Protein AF-A0A357C2K7-F1 (afdb_monomer)

pLDDT: mean 77.52, std 24.19, range [29.62, 98.56]

Secondary structure (DSSP, 8-state):
----PPPTT----------TT-------HHHHHHHHHHHHH-EEEEEE--TTSSHHHHHHHHHHHHHHTT--EEEEEE-SSS-SSSSTTEEEEEEE-SHHHHHS---SEEEE-S-S-GGG-HHHHHHHHHHHHHHHTTT-SEEEEEE-S--SHHHHHHHHHHHHHHH--SEEEE--STTTTHHHHTT--S-EE---S---TTTHHHHHHHHHHHHHHHT--

Radius of gyration: 21.67 Å; Cα contacts (8 Å, |Δi|>4): 342; chains: 1; bounding box: 47×53×80 Å

Solvent-accessible surface area (backbone atoms only — not comparable to full-atom values): 12973 Å² total; per-residue (Å²): 140,80,91,82,76,86,73,96,78,77,74,77,81,68,82,82,76,76,67,91,80,69,71,81,79,78,81,54,79,66,55,54,55,51,50,53,51,49,64,74,70,41,43,35,33,40,40,43,35,50,66,94,54,48,62,70,61,52,50,54,52,50,52,57,53,38,30,75,70,70,38,38,33,20,42,35,40,49,17,23,62,74,37,89,52,51,63,71,11,25,38,28,28,32,80,33,63,44,71,65,44,59,73,56,67,58,55,77,46,76,48,76,70,87,45,46,57,63,87,82,42,43,71,57,55,33,53,53,47,36,55,52,50,58,60,40,62,79,74,28,57,28,36,42,31,45,47,45,37,65,49,67,66,72,62,13,33,49,42,52,48,46,34,48,69,72,56,61,48,70,32,47,42,45,36,44,60,88,71,75,54,50,85,45,52,79,74,55,92,63,66,87,49,79,81,68,61,85,91,61,98,70,55,74,69,57,56,56,56,54,53,54,54,54,53,56,59,64,71,77,113

Foldseek 3Di:
DDDDDDDPPPPDPDPDDPDPPPDPDDDDPLLVVVLVVCVVPFWEEEEAAAPPLCLVVSVLVSLQVCLVVQFWEKEWELQLQDGPQDDRQKTFMDIDRHVVSSVVRHGPDIDHRPDNDCLVQLVVSLVVSLVRSVVVVVGGRHYYYHHHNQCDDPSNLSNLLSNCVSNVTQHYHYSYDDCSNVSNVVSRPHDDDDDDDDDDPPCVVVVVVVVVVVVVVVVVD

Mean predicted aligned error: 12.3 Å

Structure (mmCIF, N/CA/C/O backbone):
data_AF-A0A357C2K7-F1
#
_entry.id   AF-A0A357C2K7-F1
#
loop_
_atom_site.group_PDB
_atom_site.id
_atom_site.type_symbol
_atom_site.label_atom_id
_atom_site.label_alt_id
_atom_site.label_comp_id
_atom_site.label_asym_id
_atom_site.label_entity_id
_atom_site.label_seq_id
_atom_site.pdbx_PDB_ins_code
_atom_site.Cartn_x
_atom_site.Cartn_y
_atom_site.Cartn_z
_atom_site.occupancy
_atom_site.B_iso_or_equiv
_atom_site.auth_seq_id
_atom_site.auth_comp_id
_atom_site.auth_asym_id
_atom_site.auth_atom_id
_atom_site.pdbx_PDB_model_num
ATOM 1 N N . MET A 1 1 ? 28.243 40.441 49.507 1.00 43.19 1 MET A N 1
ATOM 2 C CA . MET A 1 1 ? 28.169 40.471 48.031 1.00 43.19 1 MET A CA 1
ATOM 3 C C . MET A 1 1 ? 28.092 39.035 47.542 1.00 43.19 1 MET A C 1
ATOM 5 O O . MET A 1 1 ? 29.095 38.339 47.584 1.00 43.19 1 MET A O 1
ATOM 9 N N . ALA A 1 2 ? 26.896 38.569 47.185 1.00 38.28 2 ALA A N 1
ATOM 10 C CA . ALA A 1 2 ? 26.671 37.236 46.635 1.00 38.28 2 ALA A CA 1
ATOM 11 C C . ALA A 1 2 ? 25.971 37.399 45.280 1.00 38.28 2 ALA A C 1
ATOM 13 O O . ALA A 1 2 ? 24.904 38.003 45.194 1.00 38.28 2 ALA A O 1
ATOM 14 N N . ASN A 1 3 ? 26.641 36.924 44.232 1.00 35.06 3 ASN A N 1
ATOM 15 C CA . ASN A 1 3 ? 26.200 36.935 42.842 1.00 35.06 3 ASN A CA 1
ATOM 16 C C . ASN A 1 3 ? 24.995 36.000 42.675 1.00 35.06 3 ASN A C 1
ATOM 18 O O . ASN A 1 3 ? 25.158 34.782 42.734 1.00 35.06 3 ASN A O 1
ATOM 22 N N . ASN A 1 4 ? 23.806 36.551 42.438 1.00 42.28 4 ASN A N 1
ATOM 23 C CA . ASN A 1 4 ? 22.617 35.770 42.111 1.00 42.28 4 ASN A CA 1
ATOM 24 C C . ASN A 1 4 ? 22.410 35.803 40.587 1.00 42.28 4 ASN A C 1
ATOM 26 O O . ASN A 1 4 ? 21.809 36.733 40.055 1.00 42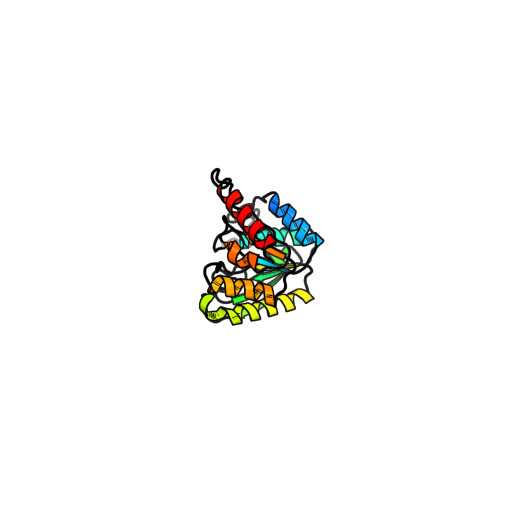.28 4 ASN A O 1
ATOM 30 N N . LYS A 1 5 ? 22.968 34.820 39.867 1.00 43.16 5 LYS A N 1
ATOM 31 C CA . LYS A 1 5 ? 22.595 34.562 38.465 1.00 43.16 5 LYS A CA 1
ATOM 32 C C . LYS A 1 5 ? 21.229 33.857 38.453 1.00 43.16 5 LYS A C 1
ATOM 34 O O . LYS A 1 5 ? 21.065 32.906 39.219 1.00 43.16 5 LYS A O 1
ATOM 39 N N . PRO A 1 6 ? 20.266 34.264 37.609 1.00 38.69 6 PRO A N 1
ATOM 40 C CA . PRO A 1 6 ? 18.985 33.570 37.512 1.00 38.69 6 PRO A CA 1
ATOM 41 C C . PRO A 1 6 ? 19.165 32.137 36.977 1.00 38.69 6 PRO A C 1
ATOM 43 O O . PRO A 1 6 ? 20.032 31.876 36.139 1.00 38.69 6 PRO A O 1
ATOM 46 N N . ARG A 1 7 ? 18.360 31.203 37.504 1.00 40.53 7 ARG A N 1
ATOM 47 C CA . ARG A 1 7 ? 18.313 29.787 37.101 1.00 40.53 7 ARG A CA 1
ATOM 48 C C . ARG A 1 7 ? 17.585 29.643 35.761 1.00 40.53 7 ARG A C 1
ATOM 50 O O . ARG A 1 7 ? 16.616 30.341 35.499 1.00 40.53 7 ARG A O 1
ATOM 57 N N . ALA A 1 8 ? 18.033 28.698 34.939 1.00 38.84 8 ALA A N 1
ATOM 58 C CA . ALA A 1 8 ? 17.530 28.425 33.590 1.00 38.84 8 ALA A CA 1
ATOM 59 C C . ALA A 1 8 ? 16.149 27.720 33.534 1.00 38.84 8 ALA A C 1
ATOM 61 O O . ALA A 1 8 ? 15.901 26.947 32.615 1.00 38.84 8 ALA A O 1
ATOM 62 N N . SER A 1 9 ? 15.262 27.942 34.508 1.00 38.78 9 SER A N 1
ATOM 63 C CA . SER A 1 9 ? 13.953 27.270 34.598 1.00 38.78 9 SER A CA 1
ATOM 64 C C . SER A 1 9 ? 12.750 28.145 34.234 1.00 38.78 9 SER A C 1
ATOM 66 O O . SER A 1 9 ? 11.640 27.630 34.185 1.00 38.78 9 SER A O 1
ATOM 68 N N . ASP A 1 10 ? 12.952 29.425 33.915 1.00 34.81 10 ASP A N 1
ATOM 69 C CA . ASP A 1 10 ? 11.850 30.370 33.679 1.00 34.81 10 ASP A CA 1
ATOM 70 C C . ASP A 1 10 ? 11.708 30.733 32.186 1.00 34.81 10 ASP A C 1
ATOM 72 O O . ASP A 1 10 ? 11.451 31.881 31.821 1.00 34.81 10 ASP A O 1
ATOM 76 N N . MET A 1 11 ? 11.880 29.753 31.289 1.00 30.16 11 MET A N 1
ATOM 77 C CA . MET A 1 11 ? 11.438 29.900 29.898 1.00 30.16 11 MET A CA 1
ATOM 78 C C . MET A 1 11 ? 9.936 29.643 29.829 1.00 30.16 11 MET A C 1
ATOM 80 O O . MET A 1 11 ? 9.472 28.509 29.744 1.00 30.16 11 MET A O 1
ATOM 84 N N . ILE A 1 12 ? 9.190 30.743 29.863 1.00 34.56 12 ILE A N 1
ATOM 85 C CA . ILE A 1 12 ? 7.797 30.834 29.435 1.00 34.56 12 ILE A CA 1
ATOM 86 C C . ILE A 1 12 ? 7.692 30.168 28.055 1.00 34.56 12 ILE A C 1
ATOM 88 O O . ILE A 1 12 ? 8.225 30.677 27.067 1.00 34.56 12 ILE A O 1
ATOM 92 N N . VAL A 1 13 ? 7.042 29.004 28.001 1.00 35.47 13 VAL A N 1
ATOM 93 C CA . VAL A 1 13 ? 6.690 28.321 26.754 1.00 35.47 13 VAL A CA 1
ATOM 94 C C . VAL A 1 13 ? 5.638 29.191 26.068 1.00 35.47 13 VAL A C 1
ATOM 96 O O . VAL A 1 13 ? 4.491 29.263 26.505 1.00 35.47 13 VAL A O 1
ATOM 99 N N . GLY A 1 14 ? 6.069 29.952 25.061 1.00 30.53 14 GLY A N 1
ATOM 100 C CA . GLY A 1 14 ? 5.176 30.707 24.185 1.00 30.53 14 GLY A CA 1
ATOM 101 C C . GLY A 1 14 ? 4.274 29.765 23.377 1.00 30.53 14 GLY A C 1
ATOM 102 O O . GLY A 1 14 ? 4.596 28.584 23.259 1.00 30.53 14 GLY A O 1
ATOM 103 N N . PRO A 1 15 ? 3.153 30.266 22.827 1.00 33.19 15 PRO A N 1
ATOM 104 C CA . PRO A 1 15 ? 2.183 29.434 22.124 1.00 33.19 15 PRO A CA 1
ATOM 105 C C . PRO A 1 15 ? 2.856 28.677 20.975 1.00 33.19 15 PRO A C 1
ATOM 107 O O . PRO A 1 15 ? 3.632 29.270 20.217 1.00 33.19 15 PRO A O 1
ATOM 110 N N . ASP A 1 16 ? 2.555 27.379 20.892 1.00 34.56 16 ASP A N 1
ATOM 111 C CA . ASP A 1 16 ? 3.008 26.462 19.849 1.00 34.56 16 ASP A CA 1
ATOM 112 C C . ASP A 1 16 ? 2.914 27.134 18.478 1.00 34.56 16 ASP A C 1
ATOM 114 O O . ASP A 1 16 ? 1.835 27.448 17.968 1.00 34.56 16 ASP A O 1
ATOM 118 N N . LYS A 1 17 ? 4.078 27.390 17.879 1.00 32.19 17 LYS A N 1
ATOM 119 C CA . LYS A 1 17 ? 4.152 27.810 16.486 1.00 32.19 17 LYS A CA 1
ATOM 120 C C . LYS A 1 17 ? 3.824 26.585 15.643 1.00 32.19 17 LYS A C 1
ATOM 122 O O . LYS A 1 17 ? 4.618 25.650 15.600 1.00 32.19 17 LYS A O 1
ATOM 127 N N . ALA A 1 18 ? 2.660 26.612 14.998 1.00 34.84 18 ALA A N 1
ATOM 128 C CA . ALA A 1 18 ? 2.287 25.653 13.969 1.00 34.84 18 ALA A CA 1
ATOM 129 C C . ALA A 1 18 ? 3.443 25.464 12.971 1.00 34.84 18 ALA A C 1
ATOM 131 O O . ALA A 1 18 ? 4.067 26.441 12.543 1.00 34.84 18 ALA A O 1
ATOM 132 N N . ASP A 1 19 ? 3.732 24.206 12.639 1.00 36.12 19 ASP A N 1
ATOM 133 C CA . ASP A 1 19 ? 4.777 23.823 11.693 1.00 36.12 19 ASP A CA 1
ATOM 134 C C . ASP A 1 19 ? 4.498 24.454 10.310 1.00 36.12 19 ASP A C 1
ATOM 136 O O . ASP A 1 19 ? 3.489 24.121 9.673 1.00 36.12 19 ASP A O 1
ATOM 140 N N . PRO A 1 20 ? 5.379 25.345 9.814 1.00 29.62 20 PRO A N 1
ATOM 141 C CA . PRO A 1 20 ? 5.207 26.041 8.540 1.00 29.62 20 PRO A CA 1
ATOM 142 C C . PRO A 1 20 ? 5.328 25.127 7.305 1.00 29.62 20 PRO A C 1
ATOM 144 O O . PRO A 1 20 ? 5.188 25.610 6.181 1.00 29.62 20 PRO A O 1
ATOM 147 N N . SER A 1 21 ? 5.575 23.822 7.478 1.00 31.50 21 SER A N 1
ATOM 148 C CA . SER A 1 21 ? 5.559 22.822 6.401 1.00 31.50 21 SER A CA 1
ATOM 149 C C . SER A 1 21 ? 4.200 22.135 6.192 1.00 31.50 21 SER A C 1
ATOM 151 O O . SER A 1 21 ? 4.026 21.408 5.209 1.00 31.50 21 SER A O 1
ATOM 153 N N . SER A 1 22 ? 3.208 22.407 7.049 1.00 34.78 22 SER A N 1
ATOM 154 C CA . SER A 1 22 ? 1.838 21.906 6.895 1.00 34.78 22 SER A CA 1
ATOM 155 C C . SER A 1 22 ? 1.105 22.631 5.758 1.00 34.78 22 SER A C 1
ATOM 157 O O . SER A 1 22 ? 0.296 23.532 5.961 1.00 34.78 22 SER A O 1
ATOM 159 N N . ARG A 1 23 ? 1.399 22.247 4.510 1.00 33.75 23 ARG A N 1
ATOM 160 C CA . ARG A 1 23 ? 0.551 22.624 3.372 1.00 33.75 23 ARG A CA 1
ATOM 161 C C . ARG A 1 23 ? -0.852 22.090 3.648 1.00 33.75 23 ARG A C 1
ATOM 163 O O . ARG A 1 23 ? -1.034 20.878 3.757 1.00 33.75 23 ARG A O 1
ATOM 170 N N . GLU A 1 24 ? -1.819 22.990 3.786 1.00 36.34 24 GLU A N 1
ATOM 171 C CA . GLU A 1 24 ? -3.228 22.631 3.882 1.00 36.34 24 GLU A CA 1
ATOM 172 C C . GLU A 1 24 ? -3.598 21.851 2.615 1.00 36.34 24 GLU A C 1
ATOM 174 O O . GLU A 1 24 ? -3.541 22.368 1.499 1.00 36.34 24 GLU A O 1
ATOM 179 N N . ILE A 1 25 ? -3.863 20.555 2.780 1.00 48.47 25 ILE A N 1
ATOM 180 C CA . ILE A 1 25 ? -4.295 19.695 1.684 1.00 48.47 25 ILE A CA 1
ATOM 181 C C . ILE A 1 25 ? -5.736 20.097 1.387 1.00 48.47 25 ILE A C 1
ATOM 183 O O . ILE A 1 25 ? -6.616 19.812 2.195 1.00 48.47 25 ILE A O 1
ATOM 187 N N . VAL A 1 26 ? -5.969 20.765 0.257 1.00 46.06 26 VAL A N 1
ATOM 188 C CA . VAL A 1 26 ? -7.321 21.105 -0.199 1.00 46.06 26 VAL A CA 1
ATOM 189 C C . VAL A 1 26 ? -7.945 19.836 -0.786 1.00 46.06 26 VAL A C 1
ATOM 191 O O . VAL A 1 26 ? -7.450 19.355 -1.806 1.00 46.06 26 VAL A O 1
ATOM 194 N N . PRO A 1 27 ? -8.975 19.249 -0.152 1.00 54.19 27 PRO A N 1
ATOM 195 C CA . PRO A 1 27 ? -9.605 18.047 -0.674 1.00 54.19 27 PRO A CA 1
ATOM 196 C C . PRO A 1 27 ? -10.394 18.373 -1.942 1.00 54.19 27 PRO A C 1
ATOM 198 O O . PRO A 1 27 ? -11.226 19.282 -1.955 1.00 54.19 27 PRO A O 1
ATOM 201 N N . GLU A 1 28 ? -10.152 17.610 -3.002 1.00 65.69 28 GLU A N 1
ATOM 202 C CA . GLU A 1 28 ? -10.969 17.660 -4.212 1.00 65.69 28 GLU A CA 1
ATOM 203 C C . GLU A 1 28 ? -12.264 16.847 -3.988 1.00 65.69 28 GLU A C 1
ATOM 205 O O . GLU A 1 28 ? -12.225 15.836 -3.278 1.00 65.69 28 GLU A O 1
ATOM 210 N N . PRO A 1 29 ? -13.423 17.254 -4.546 1.00 65.31 29 PRO A N 1
ATOM 211 C CA . PRO A 1 29 ? -14.710 16.566 -4.350 1.00 65.31 29 PRO A CA 1
ATOM 212 C C . PRO A 1 29 ? -14.671 15.045 -4.576 1.00 65.31 29 PRO A C 1
ATOM 214 O O . PRO A 1 29 ? -15.374 14.276 -3.922 1.00 65.31 29 PRO A O 1
ATOM 217 N N . GLU A 1 30 ? -13.820 14.597 -5.488 1.00 73.50 30 GLU A N 1
ATOM 218 C CA . GLU A 1 30 ? -13.630 13.206 -5.874 1.00 73.50 30 GLU A CA 1
ATOM 219 C C . GLU A 1 30 ? -12.956 12.374 -4.768 1.00 73.50 30 GLU A C 1
ATOM 221 O O . GLU A 1 30 ? -13.188 11.166 -4.672 1.00 73.50 30 GLU A O 1
ATOM 226 N N . TRP A 1 31 ? -12.165 13.003 -3.892 1.00 85.25 31 TRP A N 1
ATOM 227 C CA . TRP A 1 31 ? -11.526 12.325 -2.760 1.00 85.25 31 TRP A CA 1
ATOM 228 C C . TRP A 1 31 ? -12.550 11.947 -1.692 1.00 85.25 31 TRP A C 1
ATOM 230 O O . TRP A 1 31 ? -12.409 10.909 -1.048 1.00 85.25 31 TRP A O 1
ATOM 240 N N . GLU A 1 32 ? -13.608 12.747 -1.541 1.00 86.00 32 GLU A N 1
ATOM 241 C CA . GLU A 1 32 ? -14.708 12.426 -0.636 1.00 86.00 32 GLU A CA 1
ATOM 242 C C . GLU A 1 32 ? -15.498 11.218 -1.145 1.00 86.00 32 GLU A C 1
ATOM 244 O O . GLU A 1 32 ? -15.783 10.303 -0.379 1.00 86.00 32 GLU A O 1
ATOM 249 N N . PHE A 1 33 ? -15.789 11.147 -2.448 1.00 85.94 33 P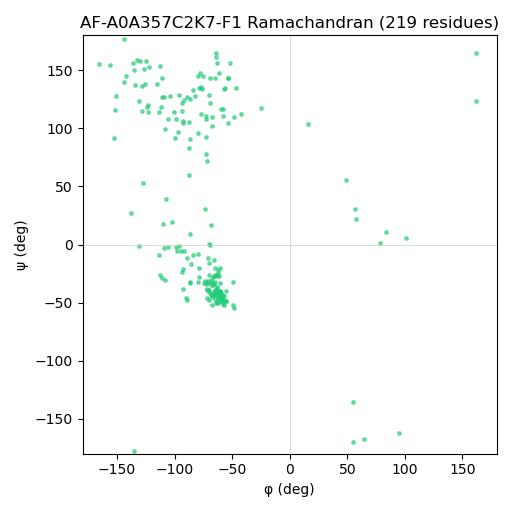HE A N 1
ATOM 250 C CA . PHE A 1 33 ? -16.439 9.966 -3.026 1.00 85.94 33 PHE A CA 1
ATOM 251 C C . PHE A 1 33 ? -15.602 8.695 -2.821 1.00 85.94 33 PHE A C 1
ATOM 253 O O . PHE A 1 33 ? -16.127 7.664 -2.396 1.00 85.94 33 PHE A O 1
ATOM 260 N N . LEU A 1 34 ? -14.292 8.779 -3.074 1.00 87.94 34 LEU A N 1
ATOM 261 C CA . LEU A 1 34 ? -13.365 7.677 -2.823 1.00 87.94 34 LEU A CA 1
ATOM 262 C C . LEU A 1 34 ? -13.376 7.256 -1.349 1.00 87.94 34 LEU A C 1
ATOM 264 O O . LEU A 1 34 ? -13.464 6.063 -1.060 1.00 87.94 34 LEU A O 1
ATOM 268 N N . LEU A 1 35 ? -13.319 8.217 -0.425 1.00 92.38 35 LEU A N 1
ATOM 269 C CA . LEU A 1 35 ? -13.411 7.953 1.007 1.00 92.38 35 LEU A CA 1
ATOM 270 C C . LEU A 1 35 ? -14.698 7.187 1.339 1.00 92.38 35 LEU A C 1
ATOM 272 O O . LEU A 1 35 ? -14.625 6.156 1.999 1.00 92.38 35 LEU A O 1
ATOM 276 N N . GLN A 1 36 ? -15.855 7.623 0.838 1.00 92.31 36 GLN A N 1
ATOM 277 C CA . GLN A 1 36 ? -17.128 6.942 1.091 1.00 92.31 36 GLN A CA 1
ATOM 278 C C . GLN A 1 36 ? -17.164 5.515 0.518 1.00 92.31 36 GLN A C 1
ATOM 280 O O . GLN A 1 36 ? -17.681 4.603 1.164 1.00 92.31 36 GLN A O 1
ATOM 285 N N . GLU A 1 37 ? -16.572 5.271 -0.655 1.00 90.19 37 GLU A N 1
ATOM 286 C CA . GLU A 1 37 ? -16.472 3.918 -1.221 1.00 90.19 37 GLU A CA 1
ATOM 287 C C . GLU A 1 37 ? -15.538 3.008 -0.413 1.00 90.19 37 GLU A C 1
ATOM 289 O O . GLU A 1 37 ? -15.886 1.848 -0.156 1.00 90.19 37 GLU A O 1
ATOM 294 N N . LEU A 1 38 ? -14.391 3.531 0.034 1.00 93.75 38 LEU A N 1
ATOM 295 C CA . LEU A 1 38 ? -13.492 2.829 0.952 1.00 93.75 38 LEU A CA 1
ATOM 296 C C . LEU A 1 38 ? -14.204 2.519 2.267 1.00 93.75 38 LEU A C 1
ATOM 298 O O . LEU A 1 38 ? -14.068 1.417 2.802 1.00 93.75 38 LEU A O 1
ATOM 302 N N . ILE A 1 39 ? -15.016 3.459 2.758 1.00 95.50 39 ILE A N 1
ATOM 303 C CA . ILE A 1 39 ? -15.786 3.262 3.977 1.00 95.50 39 ILE A CA 1
ATOM 304 C C . ILE A 1 39 ? -16.808 2.132 3.783 1.00 95.50 39 ILE A C 1
AT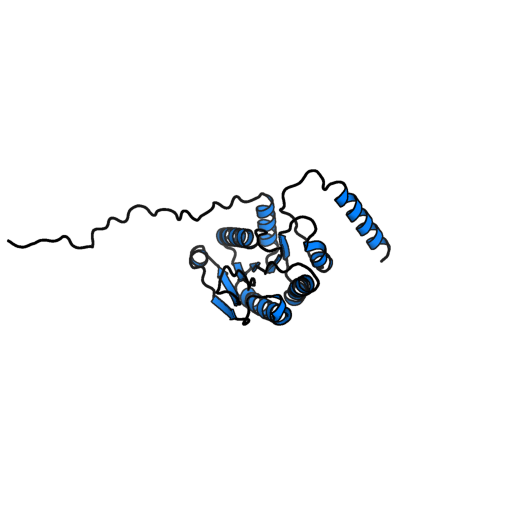OM 306 O O . ILE A 1 39 ? -16.907 1.197 4.572 1.00 95.50 39 ILE A O 1
ATOM 310 N N . ARG A 1 40 ? -17.558 2.176 2.689 1.00 93.62 40 ARG A N 1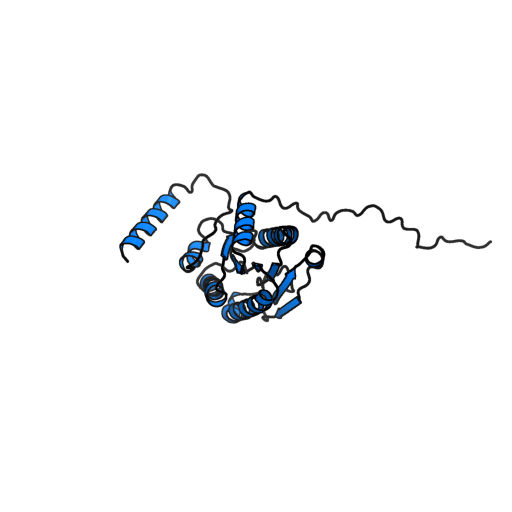
ATOM 311 C CA . ARG A 1 40 ? -18.649 1.237 2.439 1.00 93.62 40 ARG A CA 1
ATOM 312 C C . ARG A 1 40 ? -18.178 -0.196 2.193 1.00 93.62 40 ARG A C 1
ATOM 314 O O . ARG A 1 40 ? -18.816 -1.130 2.672 1.00 93.62 40 ARG A O 1
ATOM 321 N N . LYS A 1 41 ? -17.123 -0.385 1.396 1.00 91.88 41 LYS A N 1
ATOM 322 C CA . LYS A 1 41 ? -16.657 -1.723 0.984 1.00 91.88 41 LYS A CA 1
ATOM 323 C C . LYS A 1 41 ? -15.560 -2.291 1.874 1.00 91.88 41 LYS A C 1
ATOM 325 O O . LYS A 1 41 ? -15.428 -3.510 1.913 1.00 91.88 41 LYS A O 1
ATOM 330 N N . ARG A 1 42 ? -14.811 -1.433 2.579 1.00 95.44 42 ARG A N 1
ATOM 331 C CA . ARG A 1 42 ? -13.619 -1.810 3.355 1.00 95.44 42 ARG A CA 1
ATOM 332 C C . ARG A 1 42 ? -12.586 -2.556 2.497 1.00 95.44 42 ARG A C 1
ATOM 334 O O . ARG A 1 42 ? -12.695 -2.589 1.268 1.00 95.44 42 ARG A O 1
ATOM 341 N N . GLY A 1 43 ? -11.573 -3.119 3.149 1.00 96.19 43 GLY A N 1
ATOM 342 C CA . GLY A 1 43 ? -10.577 -3.976 2.523 1.00 96.19 43 GLY A CA 1
ATOM 343 C C . GLY A 1 43 ? -9.310 -3.247 2.088 1.00 96.19 43 GLY A C 1
ATOM 344 O O . GLY A 1 43 ? -8.972 -2.153 2.540 1.00 96.19 43 GLY A O 1
ATOM 345 N N . THR A 1 44 ? -8.570 -3.908 1.216 1.00 97.75 44 THR A N 1
ATOM 346 C CA . THR A 1 44 ? -7.280 -3.486 0.691 1.00 97.75 44 THR A CA 1
ATOM 347 C C . THR A 1 44 ? -7.478 -2.596 -0.526 1.00 97.75 44 THR A C 1
ATOM 349 O O . THR A 1 44 ? -8.102 -2.986 -1.513 1.00 97.75 44 THR A O 1
ATOM 352 N N . ALA A 1 45 ? -6.888 -1.409 -0.482 1.00 96.69 45 ALA A N 1
ATOM 353 C CA . ALA A 1 45 ? -6.819 -0.490 -1.598 1.00 96.69 45 ALA A CA 1
ATOM 354 C C . ALA A 1 45 ? -5.376 -0.372 -2.089 1.00 96.69 45 ALA A C 1
ATOM 356 O O . ALA A 1 45 ? -4.487 0.055 -1.353 1.00 96.69 45 ALA A O 1
ATOM 357 N N . LEU A 1 46 ? -5.142 -0.754 -3.342 1.00 96.31 46 LEU A N 1
ATOM 358 C CA . LEU A 1 46 ? -3.849 -0.623 -4.001 1.00 96.31 46 LEU A CA 1
ATOM 359 C C . LEU A 1 46 ? -3.795 0.695 -4.774 1.00 96.31 46 LEU A C 1
ATOM 361 O O . LEU A 1 46 ? -4.525 0.864 -5.750 1.00 96.31 46 LEU A O 1
ATOM 365 N N . ILE A 1 47 ? -2.914 1.610 -4.368 1.00 95.25 47 ILE A N 1
ATOM 366 C CA . ILE A 1 47 ? -2.756 2.915 -5.013 1.00 95.25 47 ILE A CA 1
ATOM 367 C C . ILE A 1 47 ? -1.652 2.819 -6.064 1.00 95.25 47 ILE A C 1
ATOM 369 O O . ILE A 1 47 ? -0.511 2.480 -5.749 1.00 95.25 47 ILE A O 1
ATOM 373 N N . ILE A 1 48 ? -1.974 3.117 -7.323 1.00 93.69 48 ILE A N 1
ATOM 374 C CA . ILE A 1 48 ? -1.047 3.066 -8.4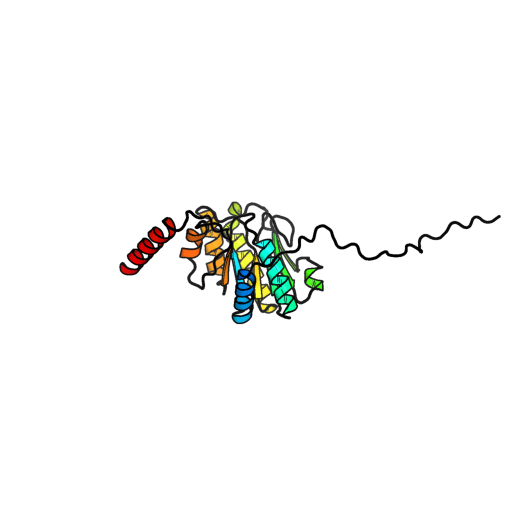61 1.00 93.69 48 ILE A CA 1
ATOM 375 C C . ILE A 1 48 ? -1.032 4.393 -9.221 1.00 93.69 48 ILE A C 1
ATOM 377 O O . ILE A 1 48 ? -2.022 5.113 -9.258 1.00 93.69 48 ILE A O 1
ATOM 381 N N . GLY A 1 49 ? 0.101 4.714 -9.838 1.00 92.19 49 GLY A N 1
ATOM 382 C CA . GLY A 1 49 ? 0.315 5.978 -10.541 1.00 92.19 49 GLY A CA 1
ATOM 383 C C . GLY A 1 49 ? 1.798 6.248 -10.751 1.00 92.19 49 GLY A C 1
ATOM 384 O O . GLY A 1 49 ? 2.631 5.598 -10.113 1.00 92.19 49 GLY A O 1
ATOM 385 N N . GLU A 1 50 ? 2.123 7.187 -11.635 1.00 92.62 50 GLU A N 1
ATOM 386 C CA . GLU A 1 50 ? 3.507 7.601 -11.894 1.00 92.62 50 GLU A CA 1
ATOM 387 C C . GLU A 1 50 ? 4.150 8.252 -10.652 1.00 92.62 50 GLU A C 1
ATOM 389 O O . GLU A 1 50 ? 3.475 8.595 -9.674 1.00 92.62 50 GLU A O 1
ATOM 394 N N . THR A 1 51 ? 5.474 8.397 -10.643 1.00 89.44 51 THR A N 1
ATOM 395 C CA . THR A 1 51 ? 6.193 9.224 -9.660 1.00 89.44 51 THR A CA 1
ATOM 396 C C . THR A 1 51 ? 5.614 10.644 -9.643 1.00 89.44 51 THR A C 1
ATOM 398 O O . THR A 1 51 ? 5.208 11.158 -10.679 1.00 89.44 51 THR A O 1
ATOM 401 N N . ASP A 1 52 ? 5.536 11.272 -8.466 1.00 85.44 52 ASP A N 1
ATOM 402 C CA . ASP A 1 52 ? 5.028 12.645 -8.293 1.00 85.44 52 ASP A CA 1
ATOM 403 C C . ASP 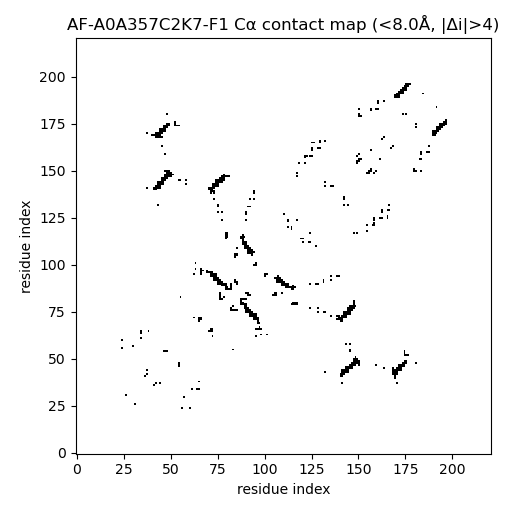A 1 52 ? 3.588 12.900 -8.795 1.00 85.44 52 ASP A C 1
ATOM 405 O O . ASP A 1 52 ? 3.185 14.043 -9.023 1.00 85.44 52 ASP A O 1
ATOM 409 N N . SER A 1 53 ? 2.764 11.851 -8.919 1.00 85.81 53 SER A N 1
ATOM 410 C CA . SER A 1 53 ? 1.347 11.990 -9.293 1.00 85.81 53 SER A CA 1
ATOM 411 C C . SER A 1 53 ? 0.420 12.399 -8.138 1.00 85.81 53 SER A C 1
ATOM 413 O O . SER A 1 53 ? -0.741 12.705 -8.376 1.00 85.81 53 SER A O 1
ATOM 415 N N . GLY A 1 54 ? 0.913 12.424 -6.892 1.00 87.94 54 GLY A N 1
ATOM 416 C CA . GLY A 1 54 ? 0.126 12.786 -5.701 1.00 87.94 54 GLY A CA 1
ATOM 417 C C . GLY A 1 54 ? -0.361 11.608 -4.844 1.00 87.94 54 GLY A C 1
ATOM 418 O O . GLY A 1 54 ? -1.067 11.833 -3.864 1.00 87.94 54 GLY A O 1
ATOM 419 N N . LYS A 1 55 ? 0.043 10.363 -5.152 1.00 91.12 55 LYS A N 1
ATOM 420 C CA . LYS A 1 55 ? -0.332 9.141 -4.397 1.00 91.12 55 LYS A CA 1
ATOM 421 C C . LYS A 1 55 ? -0.144 9.279 -2.887 1.00 91.12 55 LYS A C 1
ATOM 423 O O . LYS A 1 55 ? -1.100 9.109 -2.141 1.00 91.12 55 LYS A O 1
ATOM 428 N N . SER A 1 56 ? 1.055 9.641 -2.434 1.00 87.75 56 SER A N 1
ATOM 429 C CA . SER A 1 56 ? 1.349 9.722 -1.001 1.00 87.75 56 SER A CA 1
ATOM 430 C C . SER A 1 56 ? 0.570 10.850 -0.313 1.00 87.75 56 SER A C 1
ATOM 432 O O . SER A 1 56 ? 0.154 10.697 0.832 1.00 87.75 56 SER A O 1
ATOM 434 N N . THR A 1 57 ? 0.287 11.956 -1.015 1.00 89.75 57 THR A N 1
ATOM 435 C CA . THR A 1 57 ? -0.594 13.026 -0.514 1.00 89.75 57 THR A CA 1
ATOM 436 C C . THR A 1 57 ? -2.028 12.527 -0.337 1.00 89.75 57 THR A C 1
ATOM 438 O O . THR A 1 57 ? -2.619 12.740 0.722 1.00 89.75 57 THR A O 1
ATOM 441 N N . LEU A 1 58 ? -2.563 11.813 -1.333 1.00 91.38 58 LEU A N 1
ATOM 442 C CA . LEU A 1 58 ? -3.879 11.180 -1.251 1.00 91.38 58 LEU A CA 1
ATOM 443 C C . LEU A 1 58 ? -3.935 10.171 -0.096 1.00 91.38 58 LEU A C 1
ATOM 445 O O . LEU A 1 58 ? -4.859 10.209 0.710 1.00 91.38 58 LEU A O 1
ATOM 449 N N . VAL A 1 59 ? -2.925 9.308 0.035 1.00 93.56 59 VAL A N 1
ATOM 450 C CA . VAL A 1 59 ? -2.829 8.317 1.116 1.00 93.56 59 VAL A CA 1
ATOM 451 C C . VAL A 1 59 ? -2.838 8.994 2.487 1.00 93.56 59 VAL A C 1
ATOM 453 O O . VAL A 1 59 ? -3.627 8.608 3.346 1.00 93.56 59 VAL A O 1
ATOM 456 N N . GLN A 1 60 ? -2.030 10.038 2.697 1.00 91.75 60 GLN A N 1
ATOM 457 C CA . GLN A 1 60 ? -2.021 10.778 3.964 1.00 91.75 60 GLN A CA 1
ATOM 458 C C . GLN A 1 60 ? -3.381 11.411 4.277 1.00 91.75 60 GLN A C 1
ATOM 460 O O . GLN A 1 60 ? -3.824 11.371 5.426 1.00 91.75 60 GLN A O 1
ATOM 465 N N . HIS A 1 61 ? -4.054 11.976 3.270 1.00 92.38 61 HIS A N 1
ATOM 466 C CA . HIS A 1 61 ? -5.399 12.519 3.435 1.00 92.38 61 HIS A CA 1
ATOM 467 C C . HIS A 1 61 ? -6.402 11.432 3.845 1.00 92.38 61 HIS A C 1
ATOM 469 O O . HIS A 1 61 ? -7.113 11.599 4.836 1.00 92.38 61 HIS A O 1
ATOM 475 N N . LEU A 1 62 ? -6.420 10.303 3.130 1.00 94.62 62 LEU A N 1
ATOM 476 C CA . LEU A 1 62 ? -7.318 9.183 3.411 1.00 94.62 62 LEU A CA 1
ATOM 477 C C . LEU A 1 62 ? -7.101 8.619 4.817 1.00 94.62 62 LEU A C 1
ATOM 479 O O . LEU A 1 62 ? -8.077 8.404 5.528 1.00 94.62 62 LEU A O 1
ATOM 483 N N . ILE A 1 63 ? -5.850 8.442 5.255 1.00 94.69 63 ILE A N 1
ATOM 484 C CA . ILE A 1 63 ? -5.544 7.964 6.612 1.00 94.69 63 ILE A CA 1
ATOM 485 C C . ILE A 1 63 ? -6.156 8.894 7.663 1.00 94.69 63 ILE A C 1
ATOM 487 O O . ILE A 1 63 ? -6.879 8.426 8.540 1.00 94.69 63 ILE A O 1
ATOM 491 N N . LYS A 1 64 ? -5.909 10.209 7.566 1.00 93.69 64 LYS A N 1
ATOM 492 C CA . LYS A 1 64 ? -6.452 11.189 8.524 1.00 93.69 64 LYS A CA 1
ATOM 493 C C . LYS A 1 64 ? -7.977 11.124 8.594 1.00 93.69 64 LYS A C 1
ATOM 495 O O . LYS A 1 64 ? -8.543 11.126 9.685 1.00 93.69 64 LYS A O 1
ATOM 500 N N . ARG A 1 65 ? -8.638 11.047 7.436 1.00 94.88 65 ARG A N 1
ATOM 501 C CA . ARG A 1 65 ? -10.101 10.987 7.353 1.00 94.88 65 ARG A CA 1
ATOM 502 C C . ARG A 1 65 ? -10.658 9.683 7.920 1.00 94.88 65 ARG A C 1
ATOM 504 O O . ARG A 1 65 ? -11.578 9.730 8.726 1.00 94.88 65 ARG A O 1
ATOM 511 N N . LEU A 1 66 ? -10.071 8.538 7.584 1.00 95.62 66 LEU A N 1
ATOM 512 C CA . LEU A 1 66 ? -10.495 7.238 8.114 1.00 95.62 66 LEU A CA 1
ATOM 513 C C . LEU A 1 66 ? -10.344 7.156 9.639 1.00 95.62 66 LEU A C 1
ATOM 515 O O . LEU A 1 66 ? -11.257 6.687 10.314 1.00 95.62 66 LEU A O 1
ATOM 519 N N . ILE A 1 67 ? -9.251 7.694 10.186 1.00 94.31 67 ILE A N 1
ATOM 520 C CA . ILE A 1 67 ? -9.059 7.798 11.638 1.00 94.31 67 ILE A CA 1
ATOM 521 C C . ILE A 1 67 ? -10.139 8.684 12.274 1.00 94.31 67 ILE A C 1
ATOM 523 O O . ILE A 1 67 ? -10.688 8.320 13.311 1.00 94.31 67 ILE A O 1
ATOM 527 N N . SER A 1 68 ? -10.482 9.825 11.659 1.00 93.38 68 SER A N 1
ATOM 528 C CA . SER A 1 68 ? -11.537 10.708 12.185 1.00 93.38 68 SER A CA 1
ATOM 529 C C . SER A 1 68 ? -12.923 10.050 12.209 1.00 93.38 68 SER A C 1
ATOM 531 O O . SER A 1 68 ? -13.737 10.361 13.072 1.00 93.38 68 SER A O 1
ATOM 533 N N . GLU A 1 69 ? -13.150 9.078 11.324 1.00 94.38 69 GLU A N 1
ATOM 534 C CA . GLU A 1 69 ? -14.352 8.235 11.271 1.00 94.38 69 GLU A CA 1
ATOM 535 C C . GLU A 1 69 ? -14.255 7.000 12.194 1.00 94.38 69 GLU A C 1
ATOM 537 O O . GLU A 1 69 ? -15.102 6.110 12.143 1.00 94.38 69 GLU A O 1
ATOM 542 N N . SER A 1 70 ? -13.225 6.923 13.049 1.00 94.38 70 SER A N 1
ATOM 543 C CA . SER A 1 70 ? -12.945 5.789 13.947 1.00 94.38 70 SER A CA 1
ATOM 544 C C . SER A 1 70 ? -12.787 4.439 13.231 1.00 94.38 70 SER A C 1
ATOM 546 O O . SER A 1 70 ? -13.101 3.394 13.800 1.00 94.38 70 SER A O 1
ATOM 548 N N . ILE A 1 71 ? -12.293 4.450 11.990 1.00 95.38 71 ILE A N 1
ATOM 549 C CA . ILE A 1 71 ? -12.026 3.240 11.206 1.00 95.38 71 ILE A CA 1
ATOM 550 C C . ILE A 1 71 ? -10.558 2.864 11.347 1.00 95.38 71 ILE A C 1
ATOM 552 O O . ILE A 1 71 ? -9.661 3.673 11.098 1.00 95.38 71 ILE A O 1
ATOM 556 N N . SER A 1 72 ? -10.311 1.605 11.699 1.00 94.19 72 SER A N 1
ATOM 557 C CA . SER A 1 72 ? -8.949 1.083 11.797 1.00 94.19 72 SER A CA 1
ATOM 558 C C . SER A 1 72 ? -8.304 0.971 10.412 1.00 94.19 72 SER A C 1
ATOM 560 O O . SER A 1 72 ? -8.808 0.274 9.525 1.00 94.19 72 SER A O 1
ATOM 562 N N . VAL A 1 73 ? -7.173 1.656 10.217 1.00 97.19 73 VAL A N 1
ATOM 563 C CA . VAL A 1 73 ? -6.475 1.704 8.929 1.00 97.19 73 VAL A CA 1
ATOM 564 C C . VAL A 1 73 ? -5.019 1.286 9.074 1.00 97.19 73 VAL A C 1
ATOM 566 O O . VAL A 1 73 ? -4.329 1.695 9.999 1.00 97.19 73 VAL A O 1
ATOM 569 N N . SER A 1 74 ? -4.523 0.490 8.134 1.00 97.44 74 SER A N 1
ATOM 570 C CA . SER A 1 74 ? -3.097 0.208 7.989 1.00 97.44 74 SER A CA 1
ATOM 571 C C . SER A 1 74 ? -2.545 0.851 6.727 1.00 97.44 74 SER A C 1
ATOM 573 O O . SER A 1 74 ? -3.199 0.856 5.686 1.00 97.44 74 SER A O 1
ATOM 575 N N . LEU A 1 75 ? -1.308 1.333 6.801 1.00 97.25 75 LEU A N 1
ATOM 576 C CA . LEU A 1 75 ? -0.517 1.706 5.636 1.00 97.25 75 LEU A CA 1
ATOM 577 C C . LEU A 1 75 ? 0.529 0.628 5.372 1.00 97.25 75 LEU A C 1
ATOM 579 O O . LEU A 1 75 ? 1.310 0.304 6.264 1.00 97.25 75 LEU A O 1
ATOM 583 N N . VAL A 1 76 ? 0.582 0.132 4.140 1.00 98.12 76 VAL A N 1
ATOM 584 C CA . VAL A 1 76 ? 1.733 -0.586 3.591 1.00 98.12 76 VAL A CA 1
ATOM 585 C C . VAL A 1 76 ? 2.434 0.351 2.614 1.00 98.12 76 VAL A C 1
ATOM 587 O O . VAL A 1 76 ? 1.924 0.614 1.527 1.00 98.12 76 VAL A O 1
ATOM 590 N N . ASP A 1 77 ? 3.603 0.851 2.997 1.00 96.62 77 ASP A N 1
ATOM 591 C CA . ASP A 1 77 ? 4.456 1.655 2.126 1.00 96.62 77 ASP A CA 1
ATOM 592 C C . ASP A 1 77 ? 5.371 0.725 1.326 1.00 96.62 77 ASP A C 1
ATOM 594 O O . ASP A 1 77 ? 6.304 0.124 1.867 1.00 96.62 77 ASP A O 1
ATOM 598 N N . ALA A 1 78 ? 5.061 0.564 0.040 1.00 96.62 78 ALA A N 1
ATOM 599 C CA . ALA A 1 78 ? 5.814 -0.256 -0.897 1.00 96.62 78 ALA A CA 1
ATOM 600 C C . ALA A 1 78 ? 6.565 0.575 -1.951 1.00 96.62 78 ALA A C 1
ATOM 602 O O . ALA A 1 78 ? 6.954 0.012 -2.986 1.00 96.62 78 ALA A O 1
ATOM 603 N N . ASP A 1 79 ? 6.770 1.880 -1.724 1.00 94.69 79 ASP A N 1
ATOM 604 C CA . ASP A 1 79 ? 7.673 2.702 -2.530 1.00 94.69 79 ASP A CA 1
ATOM 605 C C . ASP A 1 79 ? 9.110 2.621 -1.998 1.00 94.69 79 ASP A C 1
ATOM 607 O O . ASP A 1 79 ? 9.557 3.403 -1.165 1.00 94.69 79 ASP A O 1
ATOM 611 N N . ILE A 1 80 ? 9.879 1.666 -2.520 1.00 94.25 80 ILE A N 1
ATOM 612 C CA . ILE A 1 80 ? 11.267 1.465 -2.083 1.00 94.25 80 ILE A CA 1
ATOM 613 C C . ILE A 1 80 ? 12.220 2.587 -2.543 1.00 94.25 80 ILE A C 1
ATOM 615 O O . ILE A 1 80 ? 13.370 2.618 -2.105 1.00 94.25 80 ILE A O 1
ATOM 619 N N . GLY A 1 81 ? 11.792 3.470 -3.452 1.00 90.62 81 GLY A N 1
ATOM 620 C CA . GLY A 1 81 ? 12.599 4.584 -3.946 1.00 90.62 81 GLY A CA 1
ATOM 621 C C . GLY A 1 81 ? 12.421 5.838 -3.096 1.00 90.62 81 GLY A C 1
ATOM 622 O O . GLY A 1 81 ? 13.409 6.447 -2.686 1.00 90.62 81 GLY A O 1
ATOM 623 N N . GLN A 1 82 ? 11.166 6.193 -2.816 1.00 86.44 82 GLN A N 1
ATOM 624 C CA . GLN A 1 82 ? 10.770 7.398 -2.082 1.00 86.44 82 GLN A CA 1
ATOM 625 C C . GLN A 1 82 ? 9.832 7.058 -0.915 1.00 86.44 82 GLN A C 1
ATOM 627 O O . GLN A 1 82 ? 8.744 7.615 -0.792 1.00 86.44 82 GLN A O 1
ATOM 632 N N . SER A 1 83 ? 10.255 6.125 -0.059 1.00 84.62 83 SER A N 1
ATOM 633 C CA . SER A 1 83 ? 9.464 5.700 1.101 1.00 84.62 83 SER A CA 1
ATOM 634 C C . SER A 1 83 ? 9.112 6.889 2.002 1.00 84.62 83 SER A C 1
ATOM 636 O O . SER A 1 83 ? 9.959 7.725 2.325 1.00 84.62 83 SER A O 1
ATOM 638 N N . SER A 1 84 ? 7.847 6.942 2.414 1.00 82.88 84 SER A N 1
ATOM 639 C CA . SER A 1 84 ? 7.305 7.930 3.350 1.00 82.88 84 SER A CA 1
ATOM 640 C C . SER A 1 84 ? 7.333 7.445 4.801 1.00 82.88 84 SER A C 1
ATOM 642 O O . SER A 1 84 ? 7.283 8.259 5.723 1.00 82.88 84 SER A O 1
ATOM 644 N N . LEU A 1 85 ? 7.413 6.126 5.012 1.00 86.75 85 LEU A N 1
ATOM 645 C CA . LEU A 1 85 ? 7.306 5.495 6.327 1.00 86.75 85 LEU A CA 1
ATOM 646 C C . LEU A 1 85 ? 8.644 4.944 6.847 1.00 86.75 85 LEU A C 1
ATOM 648 O O . LEU A 1 85 ? 8.851 4.907 8.061 1.00 86.75 85 LEU A O 1
ATOM 652 N N . GLY A 1 86 ? 9.549 4.502 5.969 1.00 89.25 86 GLY A N 1
ATOM 653 C CA . GLY A 1 86 ? 10.819 3.872 6.336 1.00 89.25 86 GLY A CA 1
ATOM 654 C C . GLY A 1 86 ? 12.025 4.378 5.541 1.00 89.25 86 GLY A C 1
ATOM 655 O O . GLY A 1 86 ? 11.912 5.284 4.718 1.00 89.25 86 GLY A O 1
ATOM 656 N N . PRO A 1 87 ? 13.222 3.815 5.788 1.00 91.94 87 PRO A N 1
ATOM 657 C CA . PRO A 1 87 ? 14.410 4.126 5.000 1.00 91.94 87 PRO A CA 1
ATOM 658 C C . PRO A 1 87 ? 14.257 3.708 3.526 1.00 91.94 87 PRO A C 1
ATOM 660 O O . PRO A 1 87 ? 13.528 2.755 3.230 1.00 91.94 87 PRO A O 1
ATOM 663 N N . PRO A 1 88 ? 15.002 4.327 2.592 1.00 93.19 88 PRO A N 1
ATOM 664 C CA . PRO A 1 88 ? 15.040 3.878 1.204 1.00 93.19 88 PRO A CA 1
ATOM 665 C C . PRO A 1 88 ? 15.407 2.393 1.076 1.00 93.19 88 PRO A C 1
ATOM 667 O O . PRO A 1 88 ? 16.245 1.864 1.807 1.00 93.19 88 PRO A O 1
ATOM 670 N N . GLY A 1 89 ? 14.788 1.720 0.110 1.00 95.25 89 GLY A N 1
ATOM 671 C CA . GLY A 1 89 ? 14.987 0.302 -0.172 1.00 95.25 89 GLY A CA 1
ATOM 672 C C . GLY A 1 89 ? 14.158 -0.636 0.700 1.00 95.25 89 GLY A C 1
ATOM 673 O O . GLY A 1 89 ? 14.413 -1.841 0.704 1.00 95.25 89 GLY A O 1
ATOM 674 N N . THR A 1 90 ? 13.192 -0.107 1.452 1.00 96.69 90 THR A N 1
ATOM 675 C CA . THR A 1 90 ? 12.350 -0.895 2.353 1.00 96.69 90 THR A CA 1
ATOM 676 C C . THR A 1 90 ? 10.897 -0.948 1.898 1.00 96.69 90 THR A C 1
ATOM 678 O O . THR A 1 90 ? 10.416 -0.061 1.199 1.00 96.69 90 THR A O 1
ATOM 681 N N . ILE A 1 91 ? 10.209 -2.022 2.283 1.00 97.94 91 ILE A N 1
ATOM 682 C CA . ILE A 1 91 ? 8.748 -2.065 2.350 1.00 97.94 91 ILE A CA 1
ATOM 683 C C . ILE A 1 91 ? 8.380 -2.105 3.827 1.00 97.94 91 ILE A C 1
ATOM 685 O O . ILE A 1 91 ? 8.870 -2.969 4.565 1.00 97.94 91 ILE A O 1
ATOM 689 N N . CYS A 1 92 ? 7.518 -1.187 4.242 1.00 96.56 92 CYS A N 1
ATOM 690 C CA . CYS A 1 92 ? 7.141 -0.993 5.635 1.00 96.56 92 CYS A CA 1
ATOM 691 C C . CYS A 1 92 ? 5.631 -1.085 5.815 1.00 96.56 92 CYS A C 1
ATOM 693 O O . CYS A 1 92 ? 4.869 -0.860 4.877 1.00 96.56 92 CYS A O 1
ATOM 695 N N . MET A 1 93 ? 5.196 -1.380 7.037 1.00 96.50 93 MET A N 1
ATOM 696 C CA . MET A 1 93 ? 3.793 -1.247 7.416 1.00 96.50 93 MET A CA 1
ATOM 697 C C . MET A 1 93 ? 3.617 -0.593 8.778 1.00 96.50 93 MET A C 1
ATOM 699 O O . MET A 1 93 ? 4.530 -0.606 9.613 1.00 96.50 93 MET A O 1
ATOM 703 N N . LYS A 1 94 ? 2.443 0.004 8.975 1.00 95.06 94 LYS A N 1
ATOM 704 C CA . LYS A 1 94 ? 2.012 0.604 10.235 1.00 95.06 94 LYS A CA 1
ATOM 705 C C . LYS A 1 94 ? 0.491 0.539 10.346 1.00 95.06 94 LYS A C 1
ATOM 707 O O . LYS A 1 94 ? -0.203 1.020 9.451 1.00 95.06 94 LYS A O 1
ATOM 712 N N . SER A 1 95 ? -0.000 0.013 11.462 1.00 94.44 95 SER A N 1
ATOM 713 C CA . SER A 1 95 ? -1.396 0.160 11.876 1.00 94.44 95 SER A CA 1
ATOM 714 C C . SER A 1 95 ? -1.607 1.545 12.503 1.00 94.44 95 SER A C 1
ATOM 716 O O . SER A 1 95 ? -0.797 2.001 13.308 1.00 94.44 95 SER A O 1
ATOM 718 N N . LEU A 1 96 ? -2.682 2.233 12.134 1.00 92.62 96 LEU A N 1
ATOM 719 C CA . LEU A 1 96 ? -3.023 3.577 12.594 1.00 92.62 96 LEU A CA 1
ATOM 720 C C . LEU A 1 96 ? -4.462 3.567 13.119 1.00 92.62 96 LEU A C 1
ATOM 722 O O . LEU A 1 96 ? -5.407 3.318 12.368 1.00 92.62 96 LEU A O 1
ATOM 726 N N . ARG A 1 97 ? -4.629 3.802 14.423 1.00 87.56 97 ARG A N 1
ATOM 727 C CA . ARG A 1 97 ? -5.936 3.740 15.097 1.00 87.56 97 ARG A CA 1
ATOM 728 C C . ARG A 1 97 ? -6.432 5.105 15.539 1.00 87.56 97 ARG A C 1
ATOM 730 O O . ARG A 1 97 ? -7.636 5.314 15.621 1.00 87.56 97 ARG A O 1
ATOM 737 N N . ASP A 1 98 ? -5.512 6.013 15.834 1.00 88.31 98 ASP A N 1
ATOM 738 C CA . ASP A 1 98 ? -5.826 7.361 16.282 1.00 88.31 98 ASP A CA 1
ATOM 739 C C . ASP A 1 98 ? -4.827 8.400 15.744 1.00 88.31 98 ASP A C 1
ATOM 741 O O . ASP A 1 98 ? -3.855 8.099 15.044 1.00 88.31 98 ASP A O 1
ATOM 745 N N . GLU A 1 99 ? -5.083 9.666 16.061 1.00 84.81 99 GLU A N 1
ATOM 746 C CA . GLU A 1 99 ? -4.241 10.786 15.641 1.00 84.81 99 GLU A CA 1
ATOM 747 C C . GLU A 1 99 ? -2.814 10.712 16.220 1.00 84.81 99 GLU A C 1
ATOM 749 O O . GLU A 1 99 ? -1.862 11.198 15.605 1.00 84.81 99 GLU A O 1
ATOM 754 N N . LYS A 1 100 ? -2.621 10.070 17.380 1.00 85.31 100 LYS A N 1
ATOM 755 C CA . LYS A 1 100 ? -1.287 9.908 17.975 1.00 85.31 100 LYS A CA 1
ATOM 756 C C . LYS A 1 100 ? -0.456 8.943 17.149 1.00 85.31 100 LYS A C 1
ATOM 758 O O . LYS A 1 100 ? 0.719 9.227 16.916 1.00 85.31 100 LYS A O 1
ATOM 763 N N . ASP A 1 101 ? -1.058 7.856 16.668 1.00 81.88 101 ASP A N 1
ATOM 764 C CA . ASP A 1 101 ? -0.392 6.941 15.742 1.00 81.88 101 ASP A CA 1
ATOM 765 C C . ASP A 1 101 ? 0.027 7.668 14.465 1.00 81.88 101 ASP A C 1
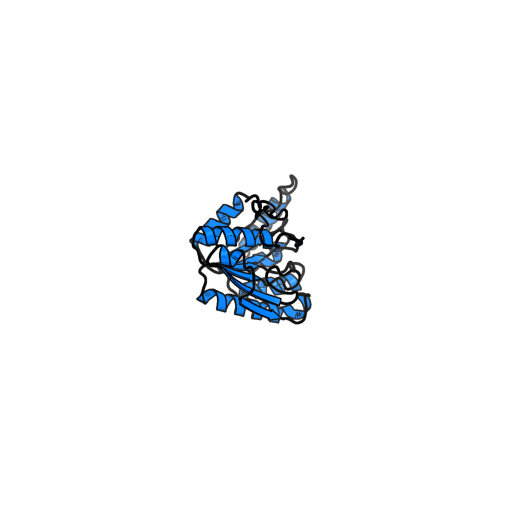ATOM 767 O O . ASP A 1 101 ? 1.145 7.466 13.986 1.00 81.88 101 ASP A O 1
ATOM 771 N N . PHE A 1 102 ? -0.840 8.537 13.935 1.00 80.94 102 PHE A N 1
ATOM 772 C CA . PHE A 1 102 ? -0.543 9.327 12.741 1.00 80.94 102 PHE A CA 1
ATOM 773 C C . PHE A 1 102 ? 0.647 10.272 12.949 1.00 80.94 102 PHE A C 1
ATOM 775 O O . PHE A 1 102 ? 1.558 10.309 12.123 1.00 80.94 102 PHE A O 1
ATOM 782 N N . ASN A 1 103 ? 0.680 10.993 14.071 1.00 76.94 103 ASN A N 1
ATOM 783 C CA . ASN A 1 103 ? 1.757 11.936 14.388 1.00 76.94 103 ASN A CA 1
ATOM 784 C C . ASN A 1 103 ? 3.079 11.226 14.732 1.00 76.94 103 ASN A C 1
ATOM 786 O O . ASN A 1 103 ? 4.162 11.714 14.408 1.00 76.94 103 ASN A O 1
ATOM 790 N N . ALA A 1 104 ? 3.014 10.042 15.346 1.00 74.44 104 ALA A N 1
ATOM 791 C CA . ALA A 1 104 ? 4.160 9.177 15.604 1.00 74.44 104 ALA A CA 1
ATOM 792 C C . ALA A 1 104 ? 4.424 8.241 14.411 1.00 74.44 104 ALA A C 1
ATOM 794 O O . ALA A 1 104 ? 4.390 7.011 14.546 1.00 74.44 104 ALA A O 1
ATOM 795 N N . PHE A 1 105 ? 4.681 8.815 13.233 1.00 67.56 105 PHE A N 1
ATOM 796 C CA . PHE A 1 105 ? 4.809 8.086 11.966 1.00 67.56 105 PHE A CA 1
ATOM 797 C C . PHE A 1 105 ? 6.108 7.256 11.879 1.00 67.56 105 PHE A C 1
ATOM 799 O O . PHE A 1 105 ? 7.067 7.590 11.190 1.00 67.56 105 PHE A O 1
ATOM 806 N N . ARG A 1 106 ? 6.154 6.164 12.647 1.00 81.25 106 ARG A N 1
ATOM 807 C CA . ARG A 1 106 ? 7.184 5.118 12.646 1.00 81.25 106 ARG A CA 1
ATOM 808 C C . ARG A 1 106 ? 6.569 3.800 12.194 1.00 81.25 106 ARG A C 1
ATOM 810 O O . ARG A 1 106 ? 5.476 3.457 12.649 1.00 81.25 106 ARG A O 1
ATOM 817 N N . PHE A 1 107 ? 7.285 3.063 11.349 1.00 89.56 107 PHE A N 1
ATOM 818 C CA . PHE A 1 107 ? 6.903 1.711 10.938 1.00 89.56 107 PHE A CA 1
ATOM 819 C C . PHE A 1 107 ? 6.851 0.736 12.124 1.00 89.56 107 PHE A C 1
ATOM 821 O O . PHE A 1 107 ? 7.641 0.835 13.063 1.00 89.56 107 PHE A O 1
ATOM 828 N N . GLU A 1 108 ? 5.950 -0.243 12.046 1.00 93.75 108 GLU A N 1
ATOM 829 C CA . GLU A 1 108 ? 5.851 -1.371 12.985 1.00 93.75 108 GLU A CA 1
ATOM 830 C C . GLU A 1 108 ? 6.656 -2.578 12.493 1.00 93.75 108 GLU A C 1
ATOM 832 O O . GLU A 1 108 ? 7.303 -3.277 13.276 1.00 93.75 108 GLU A O 1
ATOM 837 N N . LYS A 1 109 ? 6.641 -2.819 11.177 1.00 95.62 109 LYS A N 1
ATOM 838 C CA . LYS A 1 109 ? 7.451 -3.845 10.513 1.00 95.62 109 LYS A CA 1
ATOM 839 C C . LYS A 1 109 ? 8.081 -3.280 9.250 1.00 95.62 109 LYS A C 1
ATOM 841 O O . LYS A 1 109 ? 7.519 -2.408 8.593 1.00 95.62 109 LYS A O 1
ATOM 846 N N . MET A 1 110 ? 9.248 -3.818 8.916 1.00 96.31 110 MET A N 1
ATOM 847 C CA . MET A 1 110 ? 10.077 -3.403 7.791 1.00 96.31 110 MET A CA 1
ATOM 848 C C . MET A 1 110 ? 10.721 -4.633 7.154 1.00 96.31 110 MET A C 1
ATOM 850 O O . MET A 1 110 ? 11.125 -5.565 7.852 1.00 96.31 110 MET A O 1
ATOM 854 N N . SER A 1 111 ? 10.877 -4.605 5.835 1.00 97.81 111 SER A N 1
ATOM 855 C CA . SER A 1 111 ? 11.734 -5.523 5.089 1.00 97.81 111 SER A CA 1
ATOM 856 C C . SER A 1 111 ? 12.624 -4.727 4.139 1.00 97.81 111 SER A C 1
ATOM 858 O O . SER A 1 111 ? 12.118 -3.954 3.329 1.00 97.81 111 SER A O 1
ATOM 860 N N . PHE A 1 112 ? 13.943 -4.894 4.251 1.00 97.00 112 PHE A N 1
ATOM 861 C CA . PHE A 1 112 ? 14.917 -4.256 3.366 1.00 97.00 112 PHE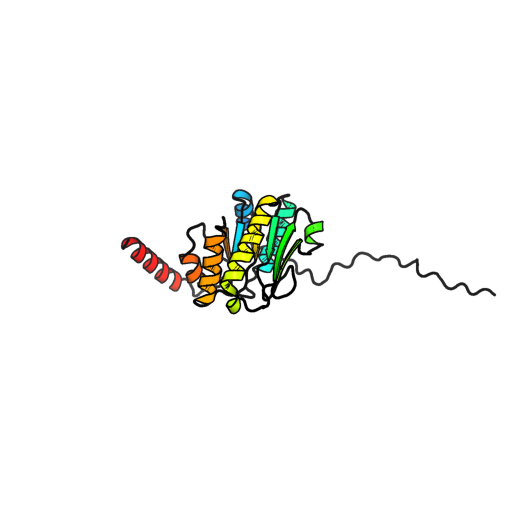 A CA 1
ATOM 862 C C . PHE A 1 112 ? 15.198 -5.146 2.154 1.00 97.00 112 PHE A C 1
ATOM 864 O O . PHE A 1 112 ? 15.554 -6.312 2.311 1.00 97.00 112 PHE A O 1
ATOM 871 N N . LEU A 1 113 ? 15.060 -4.586 0.952 1.00 96.38 113 LEU A N 1
ATOM 872 C CA . LEU A 1 113 ? 15.194 -5.314 -0.313 1.00 96.38 113 LEU A CA 1
ATOM 873 C C . LEU A 1 113 ? 16.593 -5.205 -0.935 1.00 96.38 113 LEU A C 1
ATOM 875 O O . LEU A 1 113 ? 16.837 -5.760 -2.003 1.00 96.38 113 LEU A O 1
ATOM 879 N N . GLY A 1 114 ? 17.516 -4.471 -0.302 1.00 94.69 114 GLY A N 1
ATOM 880 C CA . GLY A 1 114 ? 18.898 -4.335 -0.778 1.00 94.69 114 GLY A CA 1
ATOM 881 C C . GLY A 1 114 ? 19.093 -3.349 -1.934 1.00 94.69 114 GLY A C 1
ATOM 882 O O . GLY A 1 114 ? 20.213 -3.181 -2.409 1.00 94.69 114 GLY A O 1
ATOM 883 N N . THR A 1 115 ? 18.034 -2.686 -2.399 1.00 96.56 115 THR A N 1
ATOM 884 C CA . THR A 1 115 ? 18.092 -1.699 -3.483 1.00 96.56 115 THR A CA 1
ATOM 885 C C . THR A 1 115 ? 16.926 -0.724 -3.393 1.00 96.56 115 THR A C 1
ATOM 887 O O . THR A 1 115 ? 15.871 -1.072 -2.873 1.00 96.56 115 THR A O 1
ATOM 890 N N . THR A 1 116 ? 17.099 0.477 -3.937 1.00 95.88 116 THR A N 1
ATOM 891 C CA . THR A 1 116 ? 16.024 1.452 -4.173 1.00 95.88 116 THR A CA 1
ATOM 892 C C . THR A 1 116 ? 15.457 1.362 -5.591 1.00 95.88 116 THR A C 1
ATOM 894 O O . THR A 1 116 ? 14.485 2.043 -5.905 1.00 95.88 116 THR A O 1
ATOM 897 N N . ASN A 1 117 ? 16.046 0.536 -6.468 1.00 95.62 117 ASN A N 1
ATOM 898 C CA . ASN A 1 117 ? 15.583 0.370 -7.841 1.00 95.62 117 ASN A CA 1
ATOM 899 C C . ASN A 1 117 ? 14.584 -0.800 -7.942 1.00 95.62 117 ASN A C 1
ATOM 901 O O . ASN A 1 117 ? 15.007 -1.963 -7.941 1.00 95.62 117 ASN A O 1
ATOM 905 N N . PRO A 1 118 ? 13.274 -0.532 -8.103 1.00 94.62 118 PRO A N 1
ATOM 906 C CA . PRO A 1 118 ? 12.254 -1.579 -8.143 1.00 94.62 118 PRO A CA 1
ATOM 907 C C . PRO A 1 118 ? 12.428 -2.564 -9.302 1.00 94.62 118 PRO A C 1
ATOM 909 O O . PRO A 1 118 ? 12.038 -3.724 -9.177 1.00 94.62 118 PRO A O 1
ATOM 912 N N . ALA A 1 119 ? 13.051 -2.143 -10.408 1.00 95.19 119 ALA A N 1
ATOM 913 C CA . ALA A 1 119 ? 13.273 -2.993 -11.576 1.00 95.19 119 ALA A CA 1
ATOM 914 C C . ALA A 1 119 ? 14.159 -4.217 -11.281 1.00 95.19 119 ALA A C 1
ATOM 916 O O . ALA A 1 119 ? 14.056 -5.220 -11.983 1.00 95.19 119 ALA A O 1
ATOM 917 N N . LEU A 1 120 ? 15.011 -4.151 -10.251 1.00 96.75 120 LEU A N 1
ATOM 918 C CA . LEU A 1 120 ? 15.966 -5.213 -9.918 1.00 96.75 120 LEU A CA 1
ATOM 919 C C . LEU A 1 120 ? 15.373 -6.318 -9.030 1.00 96.75 120 LEU A C 1
ATOM 921 O O . LEU A 1 120 ? 15.960 -7.390 -8.921 1.00 96.75 120 LEU A O 1
ATOM 925 N N . VAL A 1 121 ? 14.231 -6.066 -8.381 1.00 97.25 121 VAL A N 1
ATOM 926 C CA . VAL A 1 121 ? 13.706 -6.914 -7.291 1.00 97.25 121 VAL A CA 1
ATOM 927 C C . VAL A 1 121 ? 12.192 -7.147 -7.381 1.00 97.25 121 VAL A C 1
ATOM 929 O O . VAL A 1 121 ? 11.535 -7.396 -6.372 1.00 97.25 121 VAL A O 1
ATOM 932 N N . ILE A 1 122 ? 11.614 -7.097 -8.588 1.00 97.75 122 ILE A N 1
ATOM 933 C CA . ILE A 1 122 ? 10.156 -7.184 -8.812 1.00 97.75 122 ILE A CA 1
ATOM 934 C C . ILE A 1 122 ? 9.485 -8.366 -8.079 1.00 97.75 122 ILE A C 1
ATOM 936 O O . ILE A 1 122 ? 8.522 -8.109 -7.351 1.00 97.75 122 ILE A O 1
ATOM 940 N N . PRO A 1 123 ? 9.950 -9.631 -8.192 1.00 97.94 123 PRO A N 1
ATOM 941 C CA . PRO A 1 123 ? 9.295 -10.749 -7.504 1.00 97.94 123 PRO A CA 1
ATOM 942 C C . PRO A 1 123 ? 9.294 -10.584 -5.980 1.00 97.94 123 PRO A C 1
ATOM 944 O O . PRO A 1 123 ? 8.263 -10.770 -5.337 1.00 97.94 123 PRO A O 1
ATOM 947 N N . MET A 1 124 ? 10.421 -10.139 -5.415 1.00 98.06 124 MET A N 1
ATOM 948 C CA . MET A 1 124 ? 10.564 -9.897 -3.980 1.00 98.06 124 MET A CA 1
ATOM 949 C C . MET A 1 124 ? 9.651 -8.756 -3.513 1.00 98.06 124 MET A C 1
ATOM 951 O O . MET A 1 124 ? 9.015 -8.863 -2.471 1.00 98.06 124 MET A O 1
ATOM 955 N N . MET A 1 125 ? 9.508 -7.684 -4.300 1.00 98.12 125 MET A N 1
ATOM 956 C CA . MET A 1 125 ? 8.566 -6.603 -3.991 1.00 98.12 125 MET A CA 1
ATOM 957 C C . MET A 1 125 ? 7.107 -7.056 -3.991 1.00 98.12 125 MET A C 1
ATOM 959 O O . MET A 1 125 ? 6.300 -6.518 -3.230 1.00 98.12 125 MET A O 1
ATOM 963 N N . ILE A 1 126 ? 6.734 -7.964 -4.892 1.00 98.56 126 ILE A N 1
ATOM 964 C CA . ILE A 1 126 ? 5.378 -8.515 -4.969 1.00 98.56 126 ILE A CA 1
ATOM 965 C C . ILE A 1 126 ? 5.116 -9.370 -3.723 1.00 98.56 126 ILE A C 1
ATOM 967 O O . ILE A 1 126 ? 4.155 -9.113 -2.999 1.00 98.56 126 ILE A O 1
ATOM 971 N N . GLU A 1 127 ? 6.016 -10.309 -3.425 1.00 98.50 127 GLU A N 1
ATOM 972 C CA . GLU A 1 127 ? 5.909 -11.222 -2.283 1.00 98.50 127 GLU A CA 1
ATOM 973 C C . GLU A 1 127 ? 5.925 -10.486 -0.935 1.00 98.50 127 GLU A C 1
ATOM 975 O O . GLU A 1 127 ? 5.041 -10.686 -0.102 1.00 98.50 127 GLU A O 1
ATOM 980 N N . THR A 1 128 ? 6.897 -9.599 -0.714 1.00 98.44 128 THR A N 1
ATOM 981 C CA . THR A 1 128 ? 7.020 -8.846 0.542 1.00 98.44 128 THR A CA 1
ATOM 982 C C . THR A 1 128 ? 5.813 -7.941 0.768 1.00 98.44 128 THR A C 1
ATOM 984 O O . THR A 1 128 ? 5.317 -7.848 1.886 1.00 98.44 128 THR A O 1
ATOM 987 N N . CYS A 1 129 ? 5.292 -7.310 -0.286 1.00 98.38 129 CYS A N 1
ATOM 988 C CA . CYS A 1 129 ? 4.095 -6.479 -0.180 1.00 98.38 129 CYS A CA 1
ATOM 989 C C . CYS A 1 129 ? 2.864 -7.308 0.204 1.00 98.38 129 CYS A C 1
ATOM 991 O O . CYS A 1 129 ? 2.145 -6.910 1.116 1.00 98.38 129 CYS A O 1
ATOM 993 N N . LYS A 1 130 ? 2.674 -8.491 -0.400 1.00 98.50 130 LYS A N 1
ATOM 994 C CA . LYS A 1 130 ? 1.615 -9.428 0.003 1.00 98.50 130 LYS A CA 1
ATOM 995 C C . LYS A 1 130 ? 1.731 -9.815 1.476 1.00 98.50 130 LYS A C 1
ATOM 997 O O . LYS A 1 130 ? 0.746 -9.715 2.196 1.00 98.50 130 LYS A O 1
ATOM 1002 N N . LYS A 1 131 ? 2.932 -10.177 1.939 1.00 98.44 131 LYS A N 1
ATOM 1003 C CA . LYS A 1 131 ? 3.172 -10.521 3.351 1.00 98.44 131 LYS A CA 1
ATOM 1004 C C . LYS A 1 131 ? 2.801 -9.377 4.297 1.00 98.44 131 LYS A C 1
ATOM 1006 O O . LYS A 1 131 ? 2.175 -9.627 5.318 1.00 98.44 131 LYS A O 1
ATOM 1011 N N . MET A 1 132 ? 3.165 -8.135 3.968 1.00 98.25 132 MET A N 1
ATOM 1012 C CA . MET A 1 132 ? 2.799 -6.979 4.797 1.00 98.25 132 MET A CA 1
ATOM 1013 C C . MET A 1 132 ? 1.286 -6.746 4.814 1.00 98.25 132 MET A C 1
ATOM 1015 O O . MET A 1 132 ? 0.733 -6.515 5.885 1.00 98.25 132 MET A O 1
ATOM 1019 N N . VAL A 1 133 ? 0.614 -6.869 3.663 1.00 98.50 133 VAL A N 1
ATOM 1020 C CA . VAL A 1 133 ? -0.853 -6.783 3.585 1.00 98.50 133 VAL A CA 1
ATOM 1021 C C . VAL A 1 133 ? -1.515 -7.867 4.435 1.00 98.50 133 VAL A C 1
ATOM 1023 O O . VAL A 1 133 ? -2.438 -7.560 5.179 1.00 98.50 133 VAL A O 1
ATOM 1026 N N . ASP A 1 134 ? -1.038 -9.111 4.375 1.00 98.12 134 ASP A N 1
ATOM 1027 C CA . ASP A 1 134 ? -1.610 -10.215 5.155 1.00 98.12 134 ASP A CA 1
ATOM 1028 C C . ASP A 1 134 ? -1.524 -9.972 6.659 1.00 98.12 134 ASP A C 1
ATOM 1030 O O . ASP A 1 134 ? -2.492 -10.218 7.369 1.00 98.12 134 ASP A O 1
ATOM 1034 N N . ILE A 1 135 ? -0.406 -9.417 7.133 1.00 97.31 135 ILE A N 1
ATOM 1035 C CA . ILE A 1 135 ? -0.263 -9.031 8.540 1.00 97.31 135 ILE A CA 1
ATOM 1036 C C . ILE A 1 135 ? -1.266 -7.922 8.894 1.00 97.31 135 ILE A C 1
ATOM 1038 O O . ILE A 1 135 ? -1.898 -7.973 9.944 1.00 97.31 135 ILE A O 1
ATOM 1042 N N . CYS A 1 136 ? -1.442 -6.925 8.023 1.00 97.50 136 CYS A N 1
ATOM 1043 C CA . CYS A 1 136 ? -2.390 -5.831 8.248 1.00 97.50 136 CYS A CA 1
ATOM 1044 C C . CYS A 1 136 ? -3.862 -6.286 8.244 1.00 97.50 136 CYS A C 1
ATOM 1046 O O . CYS A 1 136 ? -4.685 -5.664 8.916 1.00 97.50 136 CYS A O 1
ATOM 1048 N N . LYS A 1 137 ? -4.210 -7.367 7.526 1.00 96.25 137 LYS A N 1
ATOM 1049 C CA . LYS A 1 137 ? -5.582 -7.917 7.492 1.00 96.25 137 LYS A CA 1
ATOM 1050 C C . LYS A 1 137 ? -6.063 -8.399 8.862 1.00 96.25 137 LYS A C 1
ATOM 1052 O O . LYS A 1 137 ? -7.265 -8.472 9.088 1.00 96.25 137 LYS A O 1
ATOM 1057 N N . GLU A 1 138 ? -5.148 -8.703 9.780 1.00 91.75 138 GLU A N 1
ATOM 1058 C CA . GLU A 1 138 ? -5.486 -9.139 11.138 1.00 91.75 138 GLU A CA 1
ATOM 1059 C C . GLU A 1 138 ? -5.888 -7.976 12.061 1.00 91.75 138 GLU A C 1
ATOM 1061 O O . GLU A 1 138 ? -6.513 -8.200 13.097 1.00 91.75 138 GLU A O 1
ATOM 1066 N N . THR A 1 139 ? -5.520 -6.736 11.720 1.00 88.94 139 THR A N 1
ATOM 1067 C CA . THR A 1 139 ? -5.579 -5.594 12.649 1.00 88.94 139 THR A CA 1
ATOM 1068 C C . THR A 1 139 ? -6.264 -4.352 12.090 1.00 88.94 139 THR A C 1
ATOM 1070 O O . THR A 1 139 ? -6.339 -3.344 12.798 1.00 88.94 139 THR A O 1
ATOM 1073 N N . SER A 1 140 ? -6.718 -4.362 10.836 1.00 96.06 140 SER A N 1
ATOM 1074 C CA . SER A 1 140 ? -7.295 -3.183 10.184 1.00 96.06 140 SER A CA 1
ATOM 1075 C C . SER A 1 140 ? -8.449 -3.530 9.255 1.00 96.06 140 SER A C 1
ATOM 1077 O O . SER A 1 140 ? -8.394 -4.496 8.499 1.00 96.06 140 SER A O 1
ATOM 1079 N N . GLU A 1 141 ? -9.481 -2.693 9.283 1.00 97.00 141 GLU A N 1
ATOM 1080 C CA . GLU A 1 141 ? -10.621 -2.775 8.368 1.00 97.00 141 GLU A CA 1
ATOM 1081 C C . GLU A 1 141 ? -10.263 -2.298 6.959 1.00 97.00 141 GLU A C 1
ATOM 1083 O O . GLU A 1 141 ? -10.835 -2.771 5.977 1.00 97.00 141 GLU A O 1
ATOM 1088 N N . ILE A 1 142 ? -9.337 -1.340 6.854 1.00 98.19 142 ILE A N 1
ATOM 1089 C CA . ILE A 1 142 ? -8.861 -0.799 5.579 1.00 98.19 142 ILE A CA 1
ATOM 1090 C C . ILE A 1 142 ? -7.339 -0.849 5.532 1.00 98.19 142 ILE A C 1
ATOM 1092 O O . ILE A 1 142 ? -6.660 -0.488 6.491 1.00 98.19 142 ILE A O 1
ATOM 1096 N N . ILE A 1 143 ? -6.791 -1.266 4.394 1.00 98.56 143 ILE A N 1
ATOM 1097 C CA . ILE A 1 143 ? -5.345 -1.308 4.164 1.00 98.56 143 ILE A CA 1
ATOM 1098 C C . ILE A 1 143 ? -5.047 -0.477 2.928 1.00 98.56 143 ILE A C 1
ATOM 1100 O O . ILE A 1 143 ? -5.449 -0.837 1.826 1.00 98.56 143 ILE A O 1
ATOM 1104 N N . LEU A 1 144 ? -4.332 0.627 3.097 1.00 98.06 144 LEU A N 1
ATOM 1105 C CA . LEU A 1 144 ? -3.847 1.433 1.985 1.00 98.06 144 LEU A CA 1
ATOM 1106 C C . LEU A 1 144 ? -2.451 0.949 1.610 1.00 98.06 144 LEU A C 1
ATOM 1108 O O . LEU A 1 144 ? -1.556 0.908 2.451 1.00 98.06 144 LEU A O 1
ATOM 1112 N N . VAL A 1 145 ? -2.261 0.575 0.351 1.00 98.12 145 VAL A N 1
ATOM 1113 C CA . VAL A 1 145 ? -0.966 0.140 -0.171 1.00 98.12 145 VAL A CA 1
ATOM 1114 C C . VAL A 1 145 ? -0.430 1.225 -1.099 1.00 98.12 145 VAL A C 1
ATOM 1116 O O . VAL A 1 145 ? -0.846 1.306 -2.258 1.00 98.12 145 VAL A O 1
ATOM 1119 N N . ASP A 1 146 ? 0.485 2.056 -0.592 1.00 96.50 146 ASP A N 1
ATOM 1120 C CA . ASP A 1 146 ? 1.206 3.039 -1.409 1.00 96.50 146 ASP A CA 1
ATOM 1121 C C . ASP A 1 146 ? 2.300 2.321 -2.205 1.00 96.50 146 ASP A C 1
ATOM 1123 O O . ASP A 1 146 ? 2.989 1.435 -1.692 1.00 96.50 146 ASP A O 1
ATOM 1127 N N . THR A 1 147 ? 2.438 2.639 -3.488 1.00 95.12 147 THR A N 1
ATOM 1128 C CA . THR A 1 147 ? 3.330 1.899 -4.385 1.00 95.12 147 THR A CA 1
ATOM 1129 C C . THR A 1 147 ? 4.247 2.816 -5.176 1.00 95.12 147 THR A C 1
ATOM 1131 O O . THR A 1 147 ? 3.927 3.969 -5.438 1.00 95.12 147 THR A O 1
ATOM 1134 N N . THR A 1 148 ? 5.361 2.251 -5.654 1.00 95.19 148 THR A N 1
ATOM 1135 C CA . THR A 1 148 ? 6.331 2.958 -6.506 1.00 95.19 148 THR A CA 1
ATOM 1136 C C . THR A 1 148 ? 5.714 3.637 -7.727 1.00 95.19 148 THR A C 1
ATOM 1138 O O . THR A 1 148 ? 4.735 3.159 -8.297 1.00 95.19 148 THR A O 1
ATOM 1141 N N . GLY A 1 149 ? 6.377 4.664 -8.250 1.00 94.25 149 GLY A N 1
ATOM 1142 C CA . GLY A 1 149 ? 6.035 5.260 -9.547 1.00 94.25 149 GLY A CA 1
ATOM 1143 C C . GLY A 1 149 ? 6.333 4.403 -10.790 1.00 94.25 149 GLY A C 1
ATOM 1144 O O . GLY A 1 149 ? 6.100 4.851 -11.909 1.00 94.25 149 GLY A O 1
ATOM 1145 N N . LEU A 1 150 ? 6.861 3.177 -10.645 1.00 95.00 150 LEU A N 1
ATOM 1146 C CA . LEU A 1 150 ? 7.228 2.325 -11.785 1.00 95.00 150 LEU A CA 1
ATOM 1147 C C . LEU A 1 150 ? 5.975 1.759 -12.474 1.00 95.00 150 LEU A C 1
ATOM 1149 O O . LEU A 1 150 ? 5.474 0.696 -12.099 1.00 95.00 150 LEU A O 1
ATOM 1153 N N . ILE A 1 151 ? 5.493 2.470 -13.493 1.00 93.19 151 ILE A N 1
ATOM 1154 C CA . ILE A 1 151 ? 4.314 2.098 -14.292 1.00 93.19 151 ILE A CA 1
ATOM 1155 C C . ILE A 1 151 ? 4.668 1.747 -15.742 1.00 93.19 151 ILE A C 1
ATOM 1157 O O . ILE A 1 151 ? 3.996 0.922 -16.356 1.00 93.19 151 ILE A O 1
ATOM 1161 N N . SER A 1 152 ? 5.763 2.294 -16.270 1.00 91.44 152 SER A N 1
ATOM 1162 C CA . SER A 1 152 ? 6.107 2.215 -17.691 1.00 91.44 152 SER A CA 1
ATOM 1163 C C . SER A 1 152 ? 6.707 0.871 -18.115 1.00 91.44 152 SER A C 1
ATOM 1165 O O . SER A 1 152 ? 7.441 0.208 -17.374 1.00 91.44 152 SER A O 1
ATOM 1167 N N . GLY A 1 153 ? 6.425 0.494 -19.364 1.00 92.00 153 GLY A N 1
ATOM 1168 C CA . GLY A 1 153 ? 6.992 -0.683 -20.020 1.00 92.00 153 GLY A CA 1
ATOM 1169 C C . GLY A 1 153 ? 6.603 -2.022 -19.381 1.00 92.00 153 GLY A C 1
ATOM 1170 O O . GLY A 1 153 ? 5.708 -2.123 -18.539 1.00 92.00 153 GLY A O 1
ATOM 1171 N N . ASN A 1 154 ? 7.301 -3.083 -19.793 1.00 93.94 154 ASN A N 1
ATOM 1172 C CA . ASN A 1 154 ? 7.019 -4.447 -19.334 1.00 93.94 154 ASN A CA 1
ATOM 1173 C C . ASN A 1 154 ? 7.280 -4.632 -17.835 1.00 93.94 154 ASN A C 1
ATOM 1175 O O . ASN A 1 154 ? 6.580 -5.403 -17.187 1.00 93.94 154 ASN A O 1
ATOM 1179 N N . LEU A 1 155 ? 8.256 -3.910 -17.279 1.00 95.31 155 LEU A N 1
ATOM 1180 C CA . LEU A 1 155 ? 8.613 -3.999 -15.864 1.00 95.31 155 LEU A CA 1
ATOM 1181 C C . LEU A 1 155 ? 7.546 -3.365 -14.967 1.00 95.31 155 LEU A C 1
ATOM 1183 O O . LEU A 1 155 ? 7.121 -3.999 -14.003 1.00 95.31 155 LEU A O 1
ATOM 1187 N N . GLY A 1 156 ? 7.062 -2.164 -15.305 1.00 94.69 156 GLY A N 1
ATOM 1188 C CA . GLY A 1 156 ? 5.958 -1.535 -14.579 1.00 94.69 156 GLY A CA 1
ATOM 1189 C C . GLY A 1 156 ? 4.682 -2.363 -14.657 1.00 94.69 156 GLY A C 1
ATOM 1190 O O . GLY A 1 156 ? 4.072 -2.655 -13.626 1.00 94.69 156 GLY A O 1
ATOM 1191 N N . ARG A 1 157 ? 4.346 -2.871 -15.851 1.00 93.81 157 ARG A N 1
ATOM 1192 C CA . ARG A 1 157 ? 3.229 -3.809 -16.014 1.00 93.81 157 ARG A CA 1
ATOM 1193 C C . ARG A 1 157 ? 3.407 -5.048 -15.134 1.00 93.81 157 ARG A C 1
ATOM 1195 O O . ARG A 1 157 ? 2.501 -5.380 -14.376 1.00 93.81 157 ARG A O 1
ATOM 1202 N N . ALA A 1 158 ? 4.554 -5.722 -15.193 1.00 95.50 158 ALA A N 1
ATOM 1203 C CA . ALA A 1 158 ? 4.804 -6.930 -14.407 1.00 95.50 158 ALA A CA 1
ATOM 1204 C C . ALA A 1 158 ? 4.691 -6.669 -12.898 1.00 95.50 158 ALA A C 1
ATOM 1206 O O . ALA A 1 158 ? 4.033 -7.432 -12.193 1.00 95.50 158 ALA A O 1
ATOM 1207 N N . LEU A 1 159 ? 5.262 -5.565 -12.409 1.00 96.88 159 LEU A N 1
ATOM 1208 C CA . LEU A 1 159 ? 5.204 -5.201 -10.996 1.00 96.88 159 LEU A CA 1
ATOM 1209 C C . LEU A 1 159 ? 3.769 -4.925 -10.530 1.00 96.88 159 LEU A C 1
ATOM 1211 O O . LEU A 1 159 ? 3.341 -5.482 -9.519 1.00 96.88 159 LEU A O 1
ATOM 1215 N N . LYS A 1 160 ? 3.017 -4.078 -11.244 1.00 95.25 160 LYS A N 1
ATOM 1216 C CA . LYS A 1 160 ? 1.662 -3.692 -10.821 1.00 95.25 160 LYS A CA 1
ATOM 1217 C C . LYS A 1 160 ? 0.673 -4.839 -10.958 1.00 95.25 160 LYS A C 1
ATOM 1219 O O . LYS A 1 160 ? -0.033 -5.146 -10.004 1.00 95.25 160 LYS A O 1
ATOM 1224 N N . THR A 1 161 ? 0.670 -5.517 -12.101 1.00 93.50 161 THR A N 1
ATOM 1225 C CA . THR A 1 161 ? -0.234 -6.654 -12.329 1.00 93.50 161 THR A CA 1
ATOM 1226 C C . THR A 1 161 ? 0.099 -7.831 -11.418 1.00 93.50 161 THR A C 1
ATOM 1228 O O . THR A 1 161 ? -0.808 -8.490 -10.922 1.00 93.50 161 THR A O 1
ATOM 1231 N N . GLY A 1 162 ? 1.382 -8.056 -11.122 1.00 95.75 162 GLY A N 1
ATOM 1232 C CA . GLY A 1 162 ? 1.817 -9.034 -10.132 1.00 95.75 162 GLY A CA 1
ATOM 1233 C C . GLY A 1 162 ? 1.292 -8.716 -8.733 1.00 95.75 162 GLY A C 1
ATOM 1234 O O . GLY A 1 162 ? 0.716 -9.594 -8.099 1.00 95.75 162 GLY A O 1
ATOM 1235 N N . LYS A 1 163 ? 1.406 -7.458 -8.277 1.00 96.62 163 LYS A N 1
ATOM 1236 C CA . LYS A 1 163 ? 0.814 -7.014 -7.002 1.00 96.62 163 LYS A CA 1
ATOM 1237 C C . LYS A 1 163 ? -0.700 -7.218 -6.980 1.00 96.62 163 LYS A C 1
ATOM 1239 O O . LYS A 1 163 ? -1.185 -7.828 -6.039 1.00 96.62 163 LYS A O 1
ATOM 1244 N N . ILE A 1 164 ? -1.424 -6.781 -8.014 1.00 94.00 164 ILE A N 1
ATOM 1245 C CA . ILE A 1 164 ? -2.885 -6.959 -8.112 1.00 94.00 164 ILE A CA 1
ATOM 1246 C C . ILE A 1 164 ? -3.259 -8.440 -7.980 1.00 94.00 164 ILE A C 1
ATOM 1248 O O . ILE A 1 164 ? -4.114 -8.780 -7.172 1.00 94.00 164 ILE A O 1
ATOM 1252 N N . LYS A 1 165 ? -2.579 -9.325 -8.719 1.00 94.62 165 LYS A N 1
ATOM 1253 C CA . LYS A 1 165 ? -2.875 -10.764 -8.728 1.00 94.62 165 LYS A CA 1
ATOM 1254 C C . LYS A 1 165 ? -2.622 -11.456 -7.396 1.00 94.62 165 LYS A C 1
ATOM 1256 O O . LYS A 1 165 ? -3.376 -12.350 -7.052 1.00 94.62 165 LYS A O 1
ATOM 1261 N N . VAL A 1 166 ? -1.547 -11.110 -6.685 1.00 96.62 166 VAL A N 1
ATOM 1262 C CA . VAL A 1 166 ? -1.240 -11.791 -5.417 1.00 96.62 166 VAL A CA 1
ATOM 1263 C C . VAL A 1 166 ? -1.960 -11.162 -4.233 1.00 96.62 166 VAL A C 1
ATOM 1265 O O . VAL A 1 166 ? -2.252 -11.871 -3.281 1.00 96.62 166 VAL A O 1
ATOM 1268 N N . ILE A 1 167 ? -2.196 -9.845 -4.253 1.00 96.19 167 ILE A N 1
ATOM 1269 C CA . ILE A 1 167 ? -2.859 -9.116 -3.162 1.00 96.19 167 ILE A CA 1
ATOM 1270 C C . ILE A 1 167 ? -4.374 -9.301 -3.231 1.00 96.19 167 ILE A C 1
ATOM 1272 O O . ILE A 1 167 ? -5.003 -9.337 -2.175 1.00 96.19 167 ILE A O 1
ATOM 1276 N N . GLU A 1 168 ? -4.918 -9.434 -4.445 1.00 94.00 168 GLU A N 1
ATOM 1277 C CA . GLU A 1 168 ? -6.357 -9.483 -4.726 1.00 94.00 168 GLU A CA 1
ATOM 1278 C C . GLU A 1 168 ? -7.097 -8.332 -4.022 1.00 94.00 168 GLU A C 1
ATOM 1280 O O . GLU A 1 168 ? -7.976 -8.575 -3.197 1.00 94.00 168 GLU A O 1
ATOM 1285 N N . PRO A 1 169 ? -6.692 -7.067 -4.266 1.00 93.31 169 PRO A N 1
ATOM 1286 C CA . PRO A 1 169 ? -7.240 -5.942 -3.528 1.00 93.31 169 PRO A CA 1
ATOM 1287 C C . PRO A 1 169 ? -8.703 -5.701 -3.905 1.00 93.31 169 PRO A C 1
ATOM 1289 O O . PRO A 1 169 ? -9.082 -5.779 -5.074 1.00 93.31 169 PRO A O 1
ATOM 1292 N N . GLU A 1 170 ? -9.505 -5.320 -2.917 1.00 92.81 170 GLU A N 1
ATOM 1293 C CA . GLU A 1 170 ? -10.895 -4.910 -3.100 1.00 92.81 170 GLU A CA 1
ATOM 1294 C C . GLU A 1 170 ? -11.008 -3.624 -3.934 1.00 92.81 170 GLU A C 1
ATOM 1296 O O . GLU A 1 170 ? -12.016 -3.412 -4.615 1.00 92.81 170 GLU A O 1
ATOM 1301 N N . HIS A 1 171 ? -9.964 -2.784 -3.910 1.00 91.25 171 HIS A N 1
ATOM 1302 C CA . HIS A 1 171 ? -9.900 -1.537 -4.669 1.00 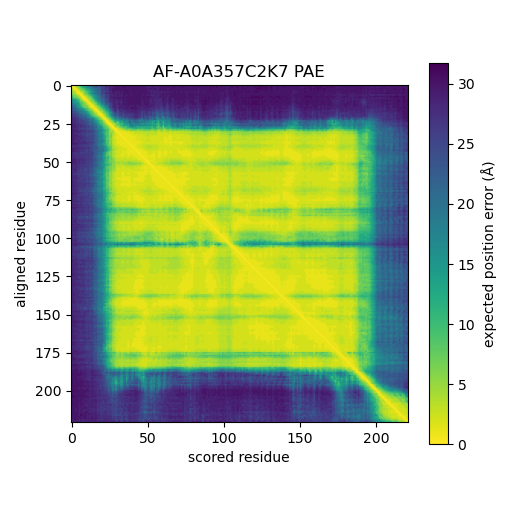91.25 171 HIS A CA 1
ATOM 1303 C C . HIS A 1 171 ? -8.554 -1.361 -5.369 1.00 91.25 171 HIS A C 1
ATOM 1305 O O . HIS A 1 171 ? -7.493 -1.533 -4.766 1.00 91.25 171 HIS A O 1
ATOM 1311 N N . VAL A 1 172 ? -8.589 -0.911 -6.623 1.00 91.50 172 VAL A N 1
ATOM 1312 C CA . VAL A 1 172 ? -7.418 -0.362 -7.319 1.00 91.50 172 VAL A CA 1
ATOM 1313 C C . VAL A 1 172 ? -7.674 1.119 -7.575 1.00 91.50 172 VAL A C 1
ATOM 1315 O O . VAL A 1 172 ? -8.574 1.481 -8.330 1.00 91.50 172 VAL A O 1
ATOM 1318 N N . ILE A 1 173 ? -6.883 1.976 -6.932 1.00 91.19 173 ILE A N 1
ATOM 1319 C CA . ILE A 1 173 ? -6.997 3.433 -7.031 1.00 91.19 173 ILE A CA 1
ATOM 1320 C C . ILE A 1 173 ? -5.924 3.926 -7.998 1.00 91.19 173 ILE A C 1
ATOM 1322 O O . ILE A 1 173 ? -4.728 3.824 -7.718 1.00 91.19 173 ILE A O 1
ATOM 1326 N N . ALA A 1 174 ? -6.353 4.455 -9.140 1.00 90.31 174 ALA A N 1
ATOM 1327 C CA . ALA A 1 174 ? -5.476 4.944 -10.193 1.00 90.31 174 ALA A CA 1
ATOM 1328 C C . ALA A 1 174 ? -5.310 6.470 -10.114 1.00 90.31 174 ALA A C 1
ATOM 1330 O O . ALA A 1 174 ? -6.216 7.217 -10.474 1.00 90.31 174 ALA A O 1
ATOM 1331 N N . VAL A 1 175 ? -4.132 6.930 -9.692 1.00 88.81 175 VAL A N 1
ATOM 1332 C CA . VAL A 1 175 ? -3.737 8.347 -9.703 1.00 88.81 175 VAL A CA 1
ATOM 1333 C C . VAL A 1 175 ? -2.917 8.599 -10.964 1.00 88.81 175 VAL A C 1
ATOM 1335 O O . VAL A 1 175 ? -1.724 8.283 -11.003 1.00 88.81 175 VAL A O 1
ATOM 1338 N N . ARG A 1 176 ? -3.568 9.104 -12.014 1.00 81.38 176 ARG A N 1
ATOM 1339 C CA . ARG A 1 176 ? -3.018 9.126 -13.375 1.00 81.38 176 ARG A CA 1
ATOM 1340 C C . ARG A 1 176 ? -3.155 10.472 -14.061 1.00 81.38 176 ARG A C 1
ATOM 1342 O O . ARG A 1 176 ? -4.051 11.247 -13.746 1.00 81.38 176 ARG A O 1
ATOM 1349 N N . ARG A 1 177 ? -2.322 10.681 -15.075 1.00 81.19 177 ARG A N 1
ATOM 1350 C CA . ARG A 1 177 ? -2.510 11.701 -16.109 1.00 81.19 177 ARG A CA 1
ATOM 1351 C C . ARG A 1 177 ? -2.815 11.004 -17.432 1.00 81.19 177 ARG A C 1
ATOM 1353 O O . ARG A 1 177 ? -2.052 10.150 -17.881 1.00 81.19 177 ARG A O 1
ATOM 1360 N N . ASN A 1 178 ? -3.912 11.381 -18.084 1.00 82.88 178 ASN A N 1
ATOM 1361 C CA . ASN A 1 178 ? -4.328 10.792 -19.361 1.00 82.88 178 ASN A CA 1
ATOM 1362 C C . ASN A 1 178 ? -4.444 9.247 -19.273 1.00 82.88 178 ASN A C 1
ATOM 1364 O O . ASN A 1 178 ? -4.963 8.703 -18.297 1.00 82.88 178 ASN A O 1
ATOM 1368 N N . ASN A 1 179 ? -3.928 8.533 -20.280 1.00 82.69 179 ASN A N 1
ATOM 1369 C CA . ASN A 1 179 ? -4.082 7.082 -20.459 1.00 82.69 179 ASN A CA 1
ATOM 1370 C C . ASN A 1 179 ? -2.841 6.270 -20.040 1.00 82.69 179 ASN A C 1
ATOM 1372 O O . ASN A 1 179 ? -2.664 5.126 -20.454 1.00 82.69 179 ASN A O 1
ATOM 1376 N N . GLU A 1 180 ? -1.956 6.839 -19.219 1.00 86.00 180 GLU A N 1
ATOM 1377 C CA . GLU A 1 180 ? -0.660 6.232 -18.867 1.00 86.00 180 GLU A CA 1
ATOM 1378 C C . GLU A 1 180 ? -0.750 4.932 -18.049 1.00 86.00 180 GLU A C 1
ATOM 1380 O O . GLU A 1 180 ? 0.251 4.241 -17.894 1.00 86.00 180 GLU A O 1
ATOM 1385 N N . LEU A 1 181 ? -1.925 4.599 -17.503 1.00 87.88 181 LEU A N 1
ATOM 1386 C CA . LEU A 1 181 ? -2.162 3.382 -16.718 1.00 87.88 181 LEU A CA 1
ATOM 1387 C C . LEU A 1 181 ? -3.029 2.344 -17.433 1.00 87.88 181 LEU A C 1
ATOM 1389 O O . LEU A 1 181 ? -3.234 1.263 -16.878 1.00 87.88 181 LEU A O 1
ATOM 1393 N N . ASP A 1 182 ? -3.542 2.634 -18.630 1.00 87.19 182 ASP A N 1
ATOM 1394 C CA . ASP A 1 182 ? -4.495 1.761 -19.330 1.00 87.19 182 ASP A CA 1
ATOM 1395 C C . ASP A 1 182 ? -3.936 0.346 -19.501 1.00 87.19 182 ASP A C 1
ATOM 1397 O O . ASP A 1 182 ? -4.597 -0.649 -19.212 1.00 87.19 182 ASP A O 1
ATOM 1401 N N . HIS A 1 183 ? -2.646 0.249 -19.819 1.00 85.81 183 HIS A N 1
ATOM 1402 C CA . HIS A 1 183 ? -1.949 -1.020 -19.979 1.00 85.81 183 HIS A CA 1
ATOM 1403 C C . HIS A 1 183 ? -1.850 -1.848 -18.684 1.00 85.81 183 HIS A C 1
ATOM 1405 O O . HIS A 1 183 ? -1.609 -3.053 -18.733 1.00 85.81 183 HIS A O 1
ATOM 1411 N N . ILE A 1 184 ? -2.001 -1.243 -17.512 1.00 87.12 184 ILE A N 1
ATOM 1412 C CA . ILE A 1 184 ? -2.084 -1.964 -16.237 1.00 87.12 184 ILE A CA 1
ATOM 1413 C C . ILE A 1 184 ? -3.548 -2.294 -15.932 1.00 87.12 184 ILE A C 1
ATOM 1415 O O . ILE A 1 184 ? -3.860 -3.435 -15.584 1.00 87.12 184 ILE A O 1
ATOM 1419 N N . LEU A 1 185 ? -4.440 -1.319 -16.103 1.00 82.38 185 LEU A N 1
ATOM 1420 C CA . LEU A 1 185 ? -5.854 -1.422 -15.741 1.00 82.38 185 LEU A CA 1
ATOM 1421 C C . LEU A 1 185 ? -6.639 -2.403 -16.616 1.00 82.38 185 LEU A C 1
ATOM 1423 O O . LEU A 1 185 ? -7.525 -3.077 -16.103 1.00 82.38 185 LEU A O 1
ATOM 1427 N N . ASP A 1 186 ? -6.271 -2.584 -17.886 1.00 73.88 186 ASP A N 1
ATOM 1428 C CA . ASP A 1 186 ? -6.907 -3.579 -18.765 1.00 73.88 186 ASP A CA 1
ATOM 1429 C C . ASP A 1 186 ? -6.770 -5.020 -18.243 1.00 73.88 186 ASP A C 1
ATOM 1431 O O . ASP A 1 186 ? -7.532 -5.906 -18.622 1.00 73.88 186 ASP A O 1
ATOM 1435 N N . SER A 1 187 ? -5.803 -5.265 -17.356 1.00 63.12 187 SER A N 1
ATOM 1436 C CA . SER A 1 187 ? -5.586 -6.571 -16.726 1.00 63.12 187 SER A CA 1
ATOM 1437 C C . SER A 1 187 ? -6.188 -6.702 -15.320 1.00 63.12 187 SER A C 1
ATOM 1439 O O . SER A 1 187 ? -6.089 -7.774 -14.720 1.00 63.12 187 SER A O 1
ATOM 1441 N N . ALA A 1 188 ? -6.806 -5.640 -14.792 1.00 62.00 188 ALA A N 1
ATOM 1442 C CA . ALA A 1 188 ? -7.471 -5.636 -13.495 1.00 62.00 188 ALA A CA 1
ATOM 1443 C C . ALA A 1 188 ? -8.960 -5.983 -13.671 1.00 62.00 188 ALA A C 1
ATOM 1445 O O . ALA A 1 188 ? -9.766 -5.171 -14.122 1.00 62.00 188 ALA A O 1
ATOM 1446 N N . VAL A 1 189 ? -9.342 -7.210 -13.317 1.00 46.22 189 VAL A N 1
ATOM 1447 C CA . VAL A 1 189 ? -10.751 -7.631 -13.281 1.00 46.22 189 VAL A CA 1
ATOM 1448 C C . VAL A 1 189 ? -11.310 -7.287 -11.895 1.00 46.22 189 VAL A C 1
ATOM 1450 O O . VAL A 1 189 ? -11.302 -8.119 -10.998 1.00 46.22 189 VAL A O 1
ATOM 1453 N N . GLY A 1 190 ? -11.736 -6.035 -11.695 1.00 44.34 190 GLY A N 1
ATOM 1454 C CA . GLY A 1 190 ? -12.323 -5.563 -10.431 1.00 44.34 190 GLY A CA 1
ATOM 1455 C C . GLY A 1 190 ? -12.311 -4.035 -10.302 1.00 44.34 190 GLY A C 1
ATOM 1456 O O . GLY A 1 190 ? -11.264 -3.425 -10.457 1.00 44.34 190 GLY A O 1
ATOM 1457 N N . LEU A 1 191 ? -13.500 -3.451 -10.086 1.00 41.31 191 LEU A N 1
ATOM 1458 C CA . LEU A 1 191 ? -13.842 -2.042 -9.796 1.00 41.31 191 LEU A CA 1
ATOM 1459 C C . LEU A 1 191 ? -12.766 -0.967 -10.087 1.00 41.31 191 LEU A C 1
ATOM 1461 O O . LEU A 1 191 ? -11.854 -0.733 -9.300 1.00 41.31 191 LEU A O 1
ATOM 1465 N N . ASN A 1 192 ? -12.971 -0.250 -11.198 1.00 41.75 192 ASN A N 1
ATOM 1466 C CA . ASN A 1 192 ? -12.186 0.907 -11.634 1.00 41.75 192 ASN A CA 1
ATOM 1467 C C . ASN A 1 192 ? -12.635 2.196 -10.930 1.00 41.75 192 ASN A C 1
ATOM 1469 O O . ASN A 1 192 ? -13.805 2.567 -11.030 1.00 41.75 192 ASN A O 1
ATOM 1473 N N . VAL A 1 193 ? -11.692 2.922 -10.324 1.00 47.22 193 VAL A N 1
ATOM 1474 C CA . VAL A 1 193 ? -11.858 4.338 -9.961 1.00 47.22 193 VAL A CA 1
ATOM 1475 C C . VAL A 1 193 ? -10.739 5.155 -10.622 1.00 47.22 193 VAL A C 1
ATOM 1477 O O . VAL A 1 193 ? -9.556 4.906 -10.390 1.00 47.22 193 VAL A O 1
ATOM 1480 N N . GLN A 1 194 ? -11.146 6.108 -11.465 1.00 50.56 194 GLN A N 1
ATOM 1481 C CA . GLN A 1 194 ? -10.382 7.232 -12.042 1.00 50.56 194 GLN A CA 1
ATOM 1482 C C . GLN A 1 194 ? -11.144 8.512 -11.621 1.00 50.56 194 GLN A C 1
ATOM 1484 O O . GLN A 1 194 ? -12.345 8.419 -11.378 1.00 50.56 194 GLN A O 1
ATOM 1489 N N . ASP A 1 195 ? -10.590 9.713 -11.468 1.00 48.94 195 ASP A N 1
ATOM 1490 C CA . ASP A 1 195 ? -9.503 10.413 -12.162 1.00 48.94 195 ASP A CA 1
ATOM 1491 C C . ASP A 1 195 ? -9.062 11.628 -11.311 1.00 48.94 195 ASP A C 1
ATOM 1493 O O . ASP A 1 195 ? -9.899 12.140 -10.570 1.00 48.94 195 ASP A O 1
ATOM 1497 N N . GLN A 1 196 ? -7.820 12.117 -11.460 1.00 46.25 196 GLN A N 1
ATOM 1498 C CA . GLN A 1 196 ? -7.438 13.510 -11.154 1.00 46.25 196 GLN A CA 1
ATOM 1499 C C . GLN A 1 196 ? -6.233 13.960 -12.006 1.00 46.25 196 GLN A C 1
ATOM 1501 O O . GLN A 1 196 ? -5.070 13.827 -11.616 1.00 46.25 196 GLN A O 1
ATOM 1506 N N . GLY A 1 197 ? -6.531 14.559 -13.161 1.00 36.31 197 GLY A N 1
ATOM 1507 C CA . GLY A 1 197 ? -5.626 15.411 -13.927 1.00 36.31 197 GLY A CA 1
ATOM 1508 C C . GLY A 1 197 ? -6.420 16.441 -14.735 1.00 36.31 197 GLY A C 1
ATOM 1509 O O . GLY A 1 197 ? -7.195 16.083 -15.612 1.00 36.31 197 GLY A O 1
ATOM 1510 N N . SER A 1 198 ? -6.234 17.726 -14.416 1.00 37.94 198 SER A N 1
ATOM 1511 C CA . SER A 1 198 ? -6.837 18.925 -15.029 1.00 37.94 198 SER A CA 1
ATOM 1512 C C . SER A 1 198 ? -7.297 18.769 -16.491 1.00 37.94 198 SER A C 1
ATOM 1514 O O . SER A 1 198 ? -6.466 18.618 -17.385 1.00 37.94 198 SER A O 1
ATOM 1516 N N . LYS A 1 199 ? -8.608 18.914 -16.740 1.00 33.75 199 LYS A N 1
ATOM 1517 C CA . LYS A 1 199 ? -9.211 18.933 -18.086 1.00 33.75 199 LYS A CA 1
ATOM 1518 C C . LYS A 1 199 ? -8.547 19.981 -18.990 1.00 33.75 199 LYS A C 1
ATOM 1520 O O . LYS A 1 199 ? -8.837 21.174 -18.882 1.00 33.75 199 LYS A O 1
ATOM 1525 N N . GLY A 1 200 ? -7.709 19.526 -19.921 1.00 32.12 200 GLY A N 1
ATOM 1526 C CA . GLY A 1 200 ? -7.275 20.287 -21.087 1.00 32.12 200 GLY A CA 1
ATOM 1527 C C . GLY A 1 200 ? -8.311 20.165 -22.205 1.00 32.12 200 GLY A C 1
ATOM 1528 O O . GLY A 1 200 ? -8.800 19.091 -22.525 1.00 32.12 200 GLY A O 1
ATOM 1529 N N . SER A 1 201 ? -8.683 21.278 -22.825 1.00 36.97 201 SER A N 1
ATOM 1530 C CA . SER A 1 201 ? -9.793 21.409 -23.781 1.00 36.97 201 SER A CA 1
ATOM 1531 C C . SER A 1 201 ? -9.618 20.704 -25.147 1.00 36.97 201 SER A C 1
ATOM 1533 O O . SER A 1 201 ? -10.366 21.011 -26.073 1.00 36.97 201 SER A O 1
ATOM 1535 N N . LYS A 1 202 ? -8.687 19.749 -25.297 1.00 39.31 202 LYS A N 1
ATOM 1536 C CA . LYS A 1 202 ? -8.413 19.028 -26.560 1.00 39.31 202 LYS A CA 1
ATOM 1537 C C . LYS A 1 202 ? -8.756 17.528 -26.557 1.00 39.31 202 LYS A C 1
ATOM 1539 O O . LYS A 1 202 ? -8.791 16.937 -27.630 1.00 39.31 202 LYS A O 1
ATOM 1544 N N . ASP A 1 203 ? -9.100 16.933 -25.415 1.00 43.12 203 ASP A N 1
ATOM 1545 C CA . ASP A 1 203 ? -9.150 15.462 -25.276 1.00 43.12 203 ASP A CA 1
ATOM 1546 C C . ASP A 1 203 ? -10.465 14.797 -25.745 1.00 43.12 203 ASP A C 1
ATOM 1548 O O . ASP A 1 203 ? -10.539 13.580 -25.912 1.00 43.12 203 ASP A O 1
ATOM 1552 N N . LYS A 1 204 ? -11.503 15.585 -26.064 1.00 39.44 204 LYS A N 1
ATOM 1553 C CA . LYS A 1 204 ? -12.829 15.059 -26.457 1.00 39.44 204 LYS A CA 1
ATOM 1554 C C . LYS A 1 204 ? -12.851 14.288 -27.784 1.00 39.44 204 LYS A C 1
ATOM 1556 O O . LYS A 1 204 ? -13.725 13.446 -27.969 1.00 39.44 204 LYS A O 1
ATOM 1561 N N . GLU A 1 205 ? -11.940 14.571 -28.714 1.00 39.25 205 GLU A N 1
ATOM 1562 C CA . GLU A 1 205 ? -11.878 13.847 -29.997 1.00 39.25 205 GLU A CA 1
ATOM 1563 C C . GLU A 1 205 ? -11.193 12.482 -29.866 1.00 39.25 205 GLU A C 1
ATOM 1565 O O . GLU A 1 205 ? -11.524 11.554 -30.604 1.00 39.25 205 GLU A O 1
ATOM 1570 N N . GLN A 1 206 ? -10.287 12.327 -28.899 1.00 44.19 206 GLN A N 1
ATOM 1571 C CA . GLN A 1 206 ? -9.494 11.109 -28.736 1.00 44.19 206 GLN A CA 1
ATOM 1572 C C . GLN A 1 206 ? -10.224 10.054 -27.885 1.00 44.19 206 GLN A C 1
ATOM 1574 O O . GLN A 1 206 ? -10.170 8.865 -28.208 1.00 44.19 206 GLN A O 1
ATOM 1579 N N . ASP A 1 207 ? -11.017 10.490 -26.898 1.00 43.91 207 ASP A N 1
ATOM 1580 C CA . ASP A 1 207 ? -11.913 9.628 -26.107 1.00 43.91 207 ASP A CA 1
ATOM 1581 C C . ASP A 1 207 ? -12.973 8.915 -26.965 1.00 43.91 207 ASP A C 1
ATOM 1583 O O . ASP A 1 207 ? -13.354 7.771 -26.691 1.00 43.91 207 ASP A O 1
ATOM 1587 N N . ASN A 1 208 ? -13.430 9.561 -28.042 1.00 39.56 208 ASN A N 1
ATOM 1588 C CA . ASN A 1 208 ? -14.446 9.000 -28.934 1.00 39.56 208 ASN A CA 1
ATOM 1589 C C . ASN A 1 208 ? -13.871 7.882 -29.828 1.00 39.56 208 ASN A C 1
ATOM 1591 O O . ASN A 1 208 ? -14.540 6.894 -30.115 1.00 39.56 208 ASN A O 1
ATOM 1595 N N . ALA A 1 209 ? -12.598 7.993 -30.224 1.00 42.56 209 ALA A N 1
ATOM 1596 C CA . ALA A 1 209 ? -11.921 6.960 -31.008 1.00 42.56 209 ALA A CA 1
ATOM 1597 C C . ALA A 1 209 ? -11.618 5.701 -30.172 1.00 42.56 209 ALA A C 1
ATOM 1599 O O . ALA A 1 209 ? -11.783 4.581 -30.655 1.00 42.56 209 ALA A O 1
ATOM 1600 N N . TYR A 1 210 ? -11.222 5.874 -28.907 1.00 43.91 210 TYR A N 1
ATOM 1601 C CA . TYR A 1 210 ? -10.884 4.759 -28.016 1.00 43.91 210 TYR A CA 1
ATOM 1602 C C . TYR A 1 210 ? -12.115 3.960 -27.561 1.00 43.91 210 TYR A C 1
ATOM 1604 O O . TYR A 1 210 ? -12.082 2.729 -27.492 1.00 43.91 210 TYR A O 1
ATOM 1612 N N . SER A 1 211 ? -13.231 4.645 -27.299 1.00 45.56 211 SER A N 1
ATOM 1613 C CA . SER A 1 211 ? -14.503 4.007 -26.933 1.00 45.56 211 SER A CA 1
ATOM 1614 C C . SER A 1 211 ? -15.073 3.142 -28.066 1.00 45.56 211 SER A C 1
ATOM 1616 O O . SER A 1 211 ? -15.482 2.009 -27.808 1.00 45.56 211 SER A O 1
ATOM 1618 N N . LEU A 1 212 ? -14.994 3.602 -29.321 1.00 42.44 212 LEU A N 1
ATOM 1619 C CA . LEU A 1 212 ? -15.405 2.827 -30.501 1.00 42.44 212 LEU A CA 1
ATOM 1620 C C . LEU A 1 212 ? -14.574 1.544 -30.686 1.00 42.44 212 LEU A C 1
ATOM 1622 O O . LEU A 1 212 ? -15.125 0.474 -30.946 1.00 42.44 212 LEU A O 1
ATOM 1626 N N . GLN A 1 213 ? -13.259 1.615 -30.465 1.00 42.53 213 GLN A N 1
ATOM 1627 C CA . GLN A 1 213 ? -12.360 0.461 -30.591 1.00 42.53 213 GLN A CA 1
ATOM 1628 C C . GLN A 1 213 ? -12.609 -0.605 -29.505 1.00 42.53 213 GLN A C 1
ATOM 1630 O O . GLN A 1 213 ? -12.507 -1.816 -29.747 1.00 42.53 213 GLN A O 1
ATOM 1635 N N . LYS A 1 214 ? -12.978 -0.162 -28.295 1.00 41.12 214 LYS A N 1
ATOM 1636 C CA . LYS A 1 214 ? -13.305 -1.041 -27.163 1.00 41.12 214 LYS A CA 1
ATOM 1637 C C . LYS A 1 214 ? -14.651 -1.748 -27.354 1.00 41.12 214 LYS A C 1
ATOM 1639 O O . LYS A 1 214 ? -14.792 -2.906 -26.956 1.00 41.12 214 LYS A O 1
ATOM 1644 N N . GLU A 1 215 ? -15.619 -1.090 -27.995 1.00 41.72 215 GLU A N 1
ATOM 1645 C CA . GLU A 1 215 ? -16.896 -1.708 -28.372 1.00 41.72 215 GLU A CA 1
ATOM 1646 C C . GLU A 1 215 ? -16.752 -2.735 -29.502 1.00 41.72 215 GLU A C 1
ATOM 1648 O O . GLU A 1 215 ? -17.368 -3.798 -29.421 1.00 41.72 215 GLU A O 1
ATOM 1653 N N . GLU A 1 216 ? -15.912 -2.483 -30.511 1.00 35.41 216 GLU A N 1
ATOM 1654 C CA . GLU A 1 216 ? -15.643 -3.465 -31.575 1.00 35.41 216 GLU A CA 1
ATOM 1655 C C . GLU A 1 216 ? -14.980 -4.734 -31.033 1.00 35.41 216 GLU A C 1
ATOM 1657 O O . GLU A 1 216 ? -15.387 -5.846 -31.370 1.00 35.41 216 GLU A O 1
ATOM 1662 N N . THR A 1 217 ? -14.018 -4.584 -30.121 1.00 37.84 217 THR A N 1
ATOM 1663 C CA . THR A 1 217 ? -13.317 -5.726 -29.513 1.00 37.84 217 THR A CA 1
ATOM 1664 C C . THR A 1 217 ? -14.253 -6.574 -28.643 1.00 37.84 217 THR A C 1
ATOM 1666 O O . THR A 1 217 ? -14.143 -7.798 -28.629 1.00 37.84 217 THR A O 1
ATOM 1669 N N . ARG A 1 218 ? -15.232 -5.950 -27.970 1.00 39.00 218 ARG A N 1
ATOM 1670 C CA . ARG A 1 218 ? -16.284 -6.645 -27.203 1.00 39.00 218 ARG A CA 1
ATOM 1671 C C . ARG A 1 218 ? -17.306 -7.392 -28.060 1.00 39.00 218 ARG A C 1
ATOM 1673 O O . ARG A 1 218 ? -18.054 -8.186 -27.509 1.00 39.00 218 ARG A O 1
ATOM 1680 N N . ARG A 1 219 ? -17.395 -7.115 -29.363 1.00 35.34 219 ARG A N 1
ATOM 1681 C CA . ARG A 1 219 ? -18.305 -7.827 -30.280 1.00 35.34 219 ARG A CA 1
ATOM 1682 C C . ARG A 1 219 ? -17.674 -9.066 -30.914 1.00 35.34 219 ARG A C 1
ATOM 1684 O O . ARG A 1 219 ? -18.387 -9.835 -31.550 1.00 35.34 219 ARG A O 1
ATOM 1691 N N . LEU A 1 220 ? -16.360 -9.240 -30.777 1.00 35.59 220 LEU A N 1
ATOM 1692 C CA . LEU A 1 220 ? -15.598 -10.316 -31.418 1.00 35.59 220 LEU A CA 1
ATOM 1693 C C . LEU A 1 220 ? -15.331 -11.525 -30.501 1.00 35.59 220 LEU A C 1
ATOM 1695 O O . LEU A 1 220 ? -14.825 -12.535 -30.987 1.00 35.59 220 LEU A O 1
ATOM 1699 N N . PHE A 1 221 ? -15.700 -11.444 -29.220 1.00 42.28 221 PHE A N 1
ATOM 1700 C CA . PHE A 1 221 ? -15.607 -12.508 -28.211 1.00 42.28 221 PHE A CA 1
ATOM 1701 C C . PHE A 1 221 ? -16.822 -12.464 -27.281 1.00 42.28 221 PHE A C 1
ATOM 1703 O O . PHE A 1 221 ? -17.086 -13.495 -26.625 1.00 42.28 221 PHE A O 1
#

Sequence (221 aa):
MANNKPRASDMIVGPDKADPSSREIVPEPEWEFLLQELIRKRGTALIIGETDSGKSTLVQHLIKRLISESISVSLVDADIGQSSLGPPGTICMKSLRDEKDFNAFRFEKMSFLGTTNPALVIPMMIETCKKMVDICKETSEIILVDTTGLISGNLGRALKTGKIKVIEPEHVIAVRRNNELDHILDSAVGLNVQDQGSKGSKDKEQDNAYSLQKEETRRLF

Nearest PDB structures (foldseek):
  4ohz-assembly1_A  TM=8.312E-01  e=7.530E-09  Caenorhabditis elegans
  4oi0-assembly1_A  TM=8.193E-01  e=7.998E-09  Caenorhabditis elegans
  4oi2-assembly1_A  TM=7.647E-01  e=3.439E-09  Caenorhabditis elegans
  4oi1-assembly1_A  TM=7.472E-01  e=5.916E-09  Caenorhabditis elegans
  8hmz-assembly1_E  TM=6.504E-01  e=6.212E-08  Homo sapiens